Protein AF-0000000084652840 (afdb_homodimer)

Foldseek 3Di:
DPPCDDDDPLLLQLQVQQQDWDFQVSSQVVSCVVVVNPDGDDSVRSVVSVVVCVVVVQKDFDDQDPVPNRGTIIHGDPVVVVNNVVNVVVVVVVVVVCCVVPPVD/DPPCDDDDPLLLQLQVQQQDWAFQVSSQVVSCVVVVNPDGDDSVRSVVSVVVCVVVVQKDFDDQDPVPNRGTIIHGDPVVVVNSVVNVVVVVVVVVVCCVVPPVD

Sequence (210 aa):
MDNNLPLTEAIFYILLAVRKPNHGYGIIQEVSEITGGRVVLGPGTLYGAINSLLSKKWIMLYSEDMASRKKKEYLITKEGIEVFFKEVKRLEELVRNAKLMEGLAMDNNLPLTEAIFYILLAVRKPNHGYGIIQEVSEITGGRVVLGPGTLYGAINSLLSKKWIMLYSEDMASRKKKEYLITKEGIEVFFKEVKRLEELVRNAKLMEGLA

Structure (mmCIF, N/CA/C/O backbone):
data_AF-0000000084652840-model_v1
#
loop_
_entity.id
_entity.type
_entity.pdbx_description
1 polymer 'Transcriptional regulator'
#
loop_
_atom_site.group_P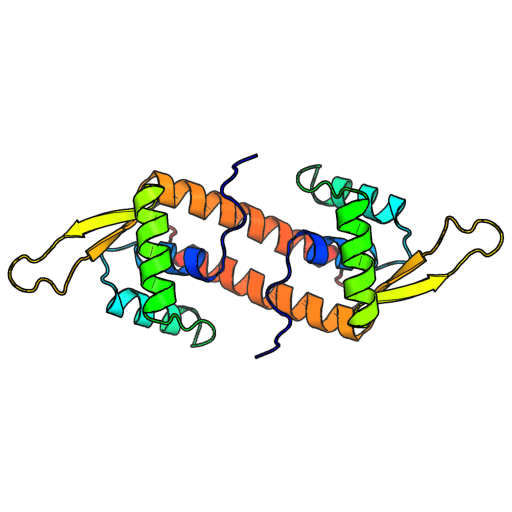DB
_atom_site.id
_atom_site.type_symbol
_atom_site.label_atom_id
_atom_site.label_alt_id
_atom_site.label_comp_id
_atom_site.label_asym_id
_atom_site.label_entity_id
_atom_site.label_seq_id
_atom_site.pdbx_PDB_ins_code
_atom_site.Cartn_x
_atom_site.Cartn_y
_atom_site.Cartn_z
_atom_site.occupancy
_atom_site.B_iso_or_equiv
_atom_site.auth_seq_id
_atom_site.auth_comp_id
_atom_site.auth_asym_id
_atom_site.auth_atom_id
_atom_site.pdbx_PDB_model_num
ATOM 1 N N . MET A 1 1 ? -14.547 2.605 -10.188 1 42 1 MET A N 1
ATOM 2 C CA . MET A 1 1 ? -13.266 2.363 -9.523 1 42 1 MET A CA 1
ATOM 3 C C . MET A 1 1 ? -12.641 3.672 -9.055 1 42 1 MET A C 1
ATOM 5 O O . MET A 1 1 ? -12.562 4.633 -9.82 1 42 1 MET A O 1
ATOM 9 N N . ASP A 1 2 ? -12.742 3.977 -7.77 1 57.12 2 ASP A N 1
ATOM 10 C CA . ASP A 1 2 ? -12.234 5.27 -7.324 1 57.12 2 ASP A CA 1
ATOM 11 C C . ASP A 1 2 ? -10.797 5.488 -7.801 1 57.12 2 ASP A C 1
ATOM 13 O O . ASP A 1 2 ? -9.898 4.719 -7.457 1 57.12 2 ASP A O 1
ATOM 17 N N . ASN A 1 3 ? -10.594 6.246 -8.812 1 73.5 3 ASN A N 1
ATOM 18 C CA . ASN A 1 3 ? -9.375 6.57 -9.547 1 73.5 3 ASN A CA 1
ATOM 19 C C . ASN A 1 3 ? -8.305 7.145 -8.625 1 73.5 3 ASN A C 1
ATOM 21 O O . ASN A 1 3 ? -7.195 7.449 -9.07 1 73.5 3 ASN A O 1
ATOM 25 N N . ASN A 1 4 ? -8.625 7.035 -7.227 1 87.75 4 ASN A N 1
ATOM 26 C CA . ASN A 1 4 ? -7.719 7.734 -6.32 1 87.75 4 ASN A CA 1
ATOM 27 C C . ASN A 1 4 ? -6.887 6.758 -5.492 1 87.75 4 ASN A C 1
ATOM 29 O O . ASN A 1 4 ? -6.086 7.172 -4.652 1 87.75 4 ASN A O 1
ATOM 33 N N . LEU A 1 5 ? -7.121 5.488 -5.75 1 95.19 5 LEU A N 1
ATOM 34 C CA . LEU A 1 5 ? -6.438 4.477 -4.957 1 95.19 5 LEU A CA 1
ATOM 35 C C . LEU A 1 5 ? -5.555 3.602 -5.844 1 95.19 5 LEU A C 1
ATOM 37 O O . LEU A 1 5 ? -5.852 3.4 -7.023 1 95.19 5 LEU A O 1
ATOM 41 N N . PRO A 1 6 ? -4.4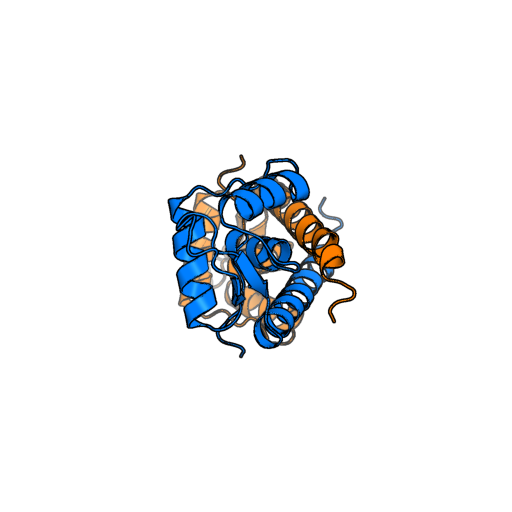8 3.068 -5.297 1 97.19 6 PRO A N 1
ATOM 42 C CA . PRO A 1 6 ? -4.016 3.146 -3.908 1 97.19 6 PRO A CA 1
ATOM 43 C C . PRO A 1 6 ? -3.326 4.473 -3.588 1 97.19 6 PRO A C 1
ATOM 45 O O . PRO A 1 6 ? -2.807 5.133 -4.488 1 97.19 6 PRO A O 1
ATOM 48 N N . LEU A 1 7 ? -3.244 4.844 -2.326 1 98.12 7 LEU A N 1
ATOM 49 C CA . LEU A 1 7 ? -2.422 5.957 -1.86 1 98.12 7 LEU A CA 1
ATOM 50 C C . LEU A 1 7 ? -0.972 5.523 -1.681 1 98.12 7 LEU A C 1
ATOM 52 O O . LEU A 1 7 ? -0.704 4.414 -1.213 1 98.12 7 LEU A O 1
ATOM 56 N N . THR A 1 8 ? -0.062 6.469 -2.016 1 97.38 8 THR A N 1
ATOM 57 C CA . THR A 1 8 ? 1.302 6.223 -1.56 1 97.38 8 THR A CA 1
ATOM 58 C C . THR A 1 8 ? 1.397 6.359 -0.042 1 97.38 8 THR A C 1
ATOM 60 O O . THR A 1 8 ? 0.495 6.906 0.595 1 97.38 8 THR A O 1
ATOM 63 N N . GLU A 1 9 ? 2.5 5.801 0.532 1 97.5 9 GLU A N 1
ATOM 64 C CA . GLU A 1 9 ? 2.689 5.93 1.974 1 97.5 9 GLU A CA 1
ATOM 65 C C . GLU A 1 9 ? 2.793 7.398 2.387 1 97.5 9 GLU A C 1
ATOM 67 O O . GLU A 1 9 ? 2.301 7.785 3.449 1 97.5 9 GLU A O 1
ATOM 72 N N . ALA A 1 10 ? 3.422 8.18 1.569 1 98.06 10 ALA A N 1
ATOM 73 C CA . ALA A 1 10 ? 3.559 9.609 1.857 1 98.06 10 ALA A CA 1
ATOM 74 C C . ALA A 1 10 ? 2.193 10.266 2.014 1 98.06 10 ALA A C 1
ATOM 76 O O . ALA A 1 10 ? 1.924 10.914 3.027 1 98.06 10 ALA A O 1
ATOM 77 N N . ILE A 1 11 ? 1.344 10.078 1.045 1 98.62 11 ILE A N 1
ATOM 78 C CA . ILE A 1 11 ? 0.018 10.688 1.051 1 98.62 11 ILE A CA 1
ATOM 79 C C . ILE A 1 11 ? -0.789 10.156 2.234 1 98.62 11 ILE A C 1
ATOM 81 O O . ILE A 1 11 ? -1.451 10.93 2.936 1 98.62 11 ILE A O 1
ATOM 85 N N . PHE A 1 12 ? -0.701 8.859 2.477 1 98.88 12 PHE A N 1
ATOM 86 C CA . PHE A 1 12 ? -1.405 8.211 3.578 1 98.88 12 PHE A CA 1
ATOM 87 C C . PHE A 1 12 ? -1.066 8.883 4.906 1 98.88 12 PHE A C 1
ATOM 89 O O . PHE A 1 12 ? -1.962 9.297 5.645 1 98.88 12 PHE A O 1
ATOM 96 N N . TYR A 1 13 ? 0.197 9.062 5.156 1 98.88 13 TYR A N 1
ATOM 97 C CA . TYR A 1 13 ? 0.615 9.578 6.457 1 98.88 13 TYR A CA 1
ATOM 98 C C . TYR A 1 13 ? 0.424 11.086 6.535 1 98.88 13 TYR A C 1
ATOM 100 O O . TYR A 1 13 ? 0.18 11.633 7.613 1 98.88 13 TYR A O 1
ATOM 108 N N . ILE A 1 14 ? 0.514 11.781 5.379 1 98.88 14 ILE A N 1
ATOM 109 C CA . ILE A 1 14 ? 0.229 13.211 5.391 1 98.88 14 ILE A CA 1
ATOM 110 C C . ILE A 1 14 ? -1.233 13.445 5.762 1 98.88 14 ILE A C 1
ATOM 112 O O . ILE A 1 14 ? -1.543 14.32 6.57 1 98.88 14 ILE A O 1
ATOM 116 N N . LEU A 1 15 ? -2.125 12.664 5.164 1 98.81 15 LEU A N 1
ATOM 117 C CA . LEU A 1 15 ? -3.535 12.781 5.516 1 98.81 15 LEU A CA 1
ATOM 118 C C . LEU A 1 15 ? -3.744 12.531 7.008 1 98.81 15 LEU A C 1
ATOM 120 O O . LEU A 1 15 ? -4.543 13.211 7.652 1 98.81 15 LEU A O 1
ATOM 124 N N . LEU A 1 16 ? -3.059 11.57 7.527 1 98.69 16 LEU A N 1
ATOM 125 C CA . LEU A 1 16 ? -3.139 11.281 8.953 1 98.69 16 LEU A CA 1
ATOM 126 C C . LEU A 1 16 ? -2.637 12.461 9.781 1 98.69 16 LEU A C 1
ATOM 128 O O . LEU A 1 16 ? -3.225 12.805 10.805 1 98.69 16 LEU A O 1
ATOM 132 N N . ALA A 1 17 ? -1.541 13.078 9.344 1 98.62 17 ALA A N 1
ATOM 133 C CA . ALA A 1 17 ? -0.885 14.148 10.094 1 98.62 17 ALA A CA 1
ATOM 134 C C . ALA A 1 17 ? -1.735 15.414 10.102 1 98.62 17 ALA A C 1
ATOM 136 O O . ALA A 1 17 ? -1.553 16.297 10.953 1 98.62 17 ALA A O 1
ATOM 137 N N . VAL A 1 18 ? -2.662 15.523 9.172 1 98.62 18 VAL A N 1
ATOM 138 C CA . VAL A 1 18 ? -3.479 16.734 9.117 1 98.62 18 VAL A CA 1
ATOM 139 C C . VAL A 1 18 ? -4.887 16.438 9.617 1 98.62 18 VAL A C 1
ATOM 141 O O . VAL A 1 18 ? -5.828 17.188 9.344 1 98.62 18 VAL A O 1
ATOM 144 N N . ARG A 1 19 ? -5.109 15.305 10.352 1 98.56 19 ARG A N 1
ATOM 145 C CA . ARG A 1 19 ? -6.391 15.023 10.992 1 98.56 19 ARG A CA 1
ATOM 146 C C . ARG A 1 19 ? -6.734 16.109 12.008 1 98.56 19 ARG A C 1
ATOM 148 O O . ARG A 1 19 ? -7.883 16.219 12.445 1 98.56 19 ARG A O 1
ATOM 155 N N . LYS A 1 20 ? -5.719 16.891 12.414 1 97.56 20 LYS A N 1
ATOM 156 C CA . LYS A 1 20 ? -5.789 18.156 13.125 1 97.56 20 LYS A CA 1
ATOM 157 C C . LYS A 1 20 ? -4.961 19.234 12.422 1 97.56 20 LYS A C 1
ATOM 159 O O . LYS A 1 20 ? -4.059 18.906 11.648 1 97.56 20 LYS A O 1
ATOM 164 N N . PRO A 1 21 ? -5.297 20.469 12.609 1 97.62 21 PRO A N 1
ATOM 165 C CA . PRO A 1 21 ? -4.504 21.5 11.945 1 97.62 21 PRO A CA 1
ATOM 166 C C . PRO A 1 21 ? -3 21.312 12.148 1 97.62 21 PRO A C 1
ATOM 168 O O . PRO A 1 21 ? -2.547 21.125 13.281 1 97.62 21 PRO A O 1
ATOM 171 N N . ASN A 1 22 ? -2.291 21.328 11.086 1 97.75 22 ASN A N 1
ATOM 172 C CA . ASN A 1 22 ? -0.85 21.109 11.117 1 97.75 22 ASN A CA 1
ATOM 173 C C . ASN A 1 22 ? -0.141 21.891 10.016 1 97.75 22 ASN A C 1
ATOM 175 O O . ASN A 1 22 ? -0.75 22.234 9 1 97.75 22 ASN A O 1
ATOM 179 N N . HIS A 1 23 ? 1.214 22.219 10.172 1 97.5 23 HIS A N 1
ATOM 180 C CA . HIS A 1 23 ? 2.01 22.922 9.172 1 97.5 23 HIS 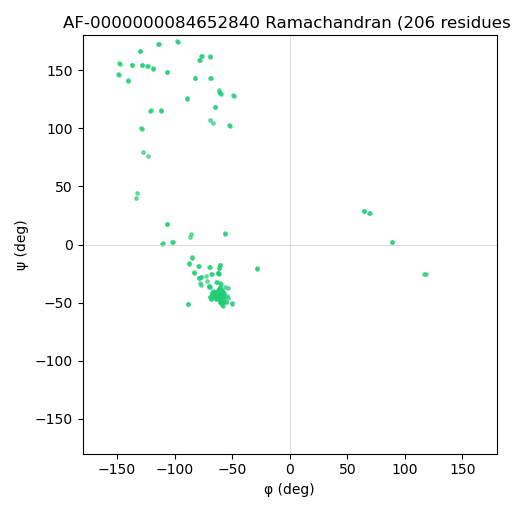A CA 1
ATOM 181 C C . HIS A 1 23 ? 3.117 22.031 8.625 1 97.5 23 HIS A C 1
ATOM 183 O O . HIS A 1 23 ? 3.299 20.906 9.086 1 97.5 23 HIS A O 1
ATOM 189 N N . GLY A 1 24 ? 3.771 22.531 7.625 1 96.62 24 GLY A N 1
ATOM 190 C CA . GLY A 1 24 ? 4.723 21.703 6.902 1 96.62 24 GLY A CA 1
ATOM 191 C C . GLY A 1 24 ? 5.699 20.984 7.816 1 96.62 24 GLY A C 1
ATOM 192 O O . GLY A 1 24 ? 5.824 19.766 7.762 1 96.62 24 GLY A O 1
ATOM 193 N N . TYR A 1 25 ? 6.289 21.703 8.648 1 96.56 25 TYR A N 1
ATOM 194 C CA . TYR A 1 25 ? 7.277 21.125 9.555 1 96.56 25 TYR A CA 1
ATOM 195 C C . TYR A 1 25 ? 6.621 20.172 10.539 1 96.56 25 TYR A C 1
ATOM 197 O O . TYR A 1 25 ? 7.18 19.109 10.844 1 96.56 25 TYR A O 1
ATOM 205 N N . GLY A 1 26 ? 5.52 20.453 11.031 1 97.75 26 GLY A N 1
ATOM 206 C CA . GLY A 1 26 ? 4.762 19.594 11.922 1 97.75 26 GLY A CA 1
ATOM 207 C C . GLY A 1 26 ? 4.371 18.266 11.289 1 97.75 26 GLY A C 1
ATOM 208 O O . GLY A 1 26 ? 4.422 17.219 11.945 1 97.75 26 GLY A O 1
ATOM 209 N N . ILE A 1 27 ? 4.023 18.328 10.047 1 98.56 27 ILE A N 1
ATOM 210 C CA . ILE A 1 27 ? 3.654 17.125 9.312 1 98.56 27 ILE A CA 1
ATOM 211 C C . ILE A 1 27 ? 4.863 16.203 9.195 1 98.56 27 ILE A C 1
ATOM 213 O O . ILE A 1 27 ? 4.766 15 9.477 1 98.56 27 ILE A O 1
ATOM 217 N N . ILE A 1 28 ? 6.02 16.812 8.828 1 98.44 28 ILE A N 1
ATOM 218 C CA . ILE A 1 28 ? 7.242 16.031 8.688 1 98.44 28 ILE A CA 1
ATOM 219 C C . ILE A 1 28 ? 7.578 15.359 10.008 1 98.44 28 ILE A C 1
ATOM 221 O O . ILE A 1 28 ? 7.844 14.156 10.047 1 98.44 28 ILE A O 1
ATOM 225 N N . GLN A 1 29 ? 7.426 16.062 11.133 1 98.44 29 GLN A N 1
ATOM 226 C CA . GLN A 1 29 ? 7.758 15.531 12.453 1 98.44 29 GLN A CA 1
ATOM 227 C C . GLN A 1 29 ? 6.785 14.438 12.875 1 98.44 29 GLN A C 1
ATOM 229 O O . GLN A 1 29 ? 7.199 13.391 13.375 1 98.44 29 GLN A O 1
ATOM 234 N N . GLU A 1 30 ? 5.551 14.648 12.695 1 98.44 30 GLU A N 1
ATOM 235 C CA . GLU A 1 30 ? 4.539 13.695 13.141 1 98.44 30 GLU A CA 1
ATOM 236 C C . GLU A 1 30 ? 4.621 12.391 12.344 1 98.44 30 GLU A C 1
ATOM 238 O O . GLU A 1 30 ? 4.473 11.305 12.906 1 98.44 30 GLU A O 1
ATOM 243 N N . VAL A 1 31 ? 4.816 12.477 11.039 1 98.69 31 VAL A N 1
ATOM 244 C CA . VAL A 1 31 ? 4.961 11.289 10.211 1 98.69 31 VAL A CA 1
ATOM 245 C C . VAL A 1 31 ? 6.145 10.461 10.695 1 98.69 31 VAL A C 1
ATOM 247 O O . VAL A 1 31 ? 6.035 9.242 10.852 1 98.69 31 VAL A O 1
ATOM 250 N N . SER A 1 32 ? 7.285 11.156 10.945 1 98.56 32 SER A N 1
ATOM 251 C CA . SER A 1 32 ? 8.461 10.461 11.469 1 98.56 32 SER A CA 1
ATOM 252 C C . SER A 1 32 ? 8.156 9.797 12.812 1 98.56 32 SER A C 1
ATOM 254 O O . SER A 1 32 ? 8.547 8.648 13.039 1 98.56 32 SER A O 1
ATOM 256 N N . GLU A 1 33 ? 7.398 10.461 13.68 1 98.56 33 GLU A N 1
ATOM 257 C CA . GLU A 1 33 ? 7.066 9.961 15.008 1 98.56 33 GLU A CA 1
ATOM 258 C C . GLU A 1 33 ? 6.133 8.75 14.922 1 98.56 33 GLU A C 1
ATOM 260 O O . GLU A 1 33 ? 6.391 7.719 15.539 1 98.56 33 GLU A O 1
ATOM 265 N N . ILE A 1 34 ? 5.047 8.828 14.078 1 98.19 34 ILE A N 1
ATOM 266 C CA . ILE A 1 34 ? 4.039 7.785 13.961 1 98.19 34 ILE A CA 1
ATOM 267 C C . ILE A 1 34 ? 4.676 6.512 13.414 1 98.19 34 ILE A C 1
ATOM 269 O O . ILE A 1 34 ? 4.305 5.406 13.812 1 98.19 34 ILE A O 1
ATOM 273 N N . THR A 1 35 ? 5.715 6.645 12.547 1 98.25 35 THR A N 1
ATOM 274 C CA . THR A 1 35 ? 6.273 5.492 11.844 1 98.25 35 THR A CA 1
ATOM 275 C C . THR A 1 35 ? 7.578 5.043 12.5 1 98.25 35 THR A C 1
ATOM 277 O O . THR A 1 35 ? 8.266 4.164 11.977 1 98.25 35 THR A O 1
ATOM 280 N N . GLY A 1 36 ? 7.961 5.734 13.617 1 97.5 36 GLY A N 1
ATOM 281 C CA . GLY A 1 36 ? 9.211 5.41 14.281 1 97.5 36 GLY A CA 1
ATOM 282 C C . GLY A 1 36 ? 10.43 5.688 13.43 1 97.5 36 GLY A C 1
ATOM 283 O O . GLY A 1 36 ? 11.406 4.934 13.461 1 97.5 36 GLY A O 1
ATOM 284 N N . GLY A 1 37 ? 10.297 6.668 12.539 1 97.75 37 GLY A N 1
ATOM 285 C CA . GLY A 1 37 ? 11.406 7.086 11.695 1 97.75 37 GLY A CA 1
ATOM 286 C C . GLY A 1 37 ? 11.5 6.309 10.398 1 97.75 37 GLY A C 1
ATOM 287 O O . GLY A 1 37 ? 12.414 6.527 9.602 1 97.75 37 GLY A O 1
ATOM 288 N N . ARG A 1 38 ? 10.586 5.367 10.094 1 96.5 38 ARG A N 1
ATOM 289 C CA . ARG A 1 38 ? 10.617 4.555 8.875 1 96.5 38 ARG A CA 1
ATOM 290 C C . ARG A 1 38 ? 10.305 5.402 7.648 1 96.5 38 ARG A C 1
ATOM 292 O O . ARG A 1 38 ? 10.883 5.195 6.582 1 96.5 38 ARG A O 1
ATOM 299 N N . VAL A 1 39 ? 9.375 6.355 7.852 1 97.75 39 VAL A N 1
ATOM 300 C CA . VAL A 1 39 ? 9.008 7.277 6.785 1 97.75 39 VAL A CA 1
ATOM 301 C C . VAL A 1 39 ? 9.484 8.688 7.129 1 97.75 39 VAL A C 1
ATOM 303 O O . VAL A 1 39 ? 9.047 9.273 8.117 1 97.75 39 VAL A O 1
ATOM 306 N N . VAL A 1 40 ? 10.383 9.195 6.348 1 97.56 40 VAL A N 1
ATOM 307 C CA . VAL A 1 40 ? 10.891 10.555 6.512 1 97.56 40 VAL A CA 1
ATOM 308 C C . VAL A 1 40 ? 10.633 11.359 5.238 1 97.56 40 VAL A C 1
ATOM 310 O O . VAL A 1 40 ? 11.164 11.039 4.172 1 97.56 40 VAL A O 1
ATOM 313 N N . LEU A 1 41 ? 9.836 12.328 5.336 1 98.06 41 LEU A N 1
ATOM 314 C CA . LEU A 1 41 ? 9.484 13.164 4.191 1 98.06 41 LEU A CA 1
ATOM 315 C C . LEU A 1 41 ? 10.461 14.328 4.047 1 98.06 41 LEU A C 1
ATOM 317 O O . LEU A 1 41 ? 10.695 15.07 5.004 1 98.06 41 LEU A O 1
ATOM 321 N N . GLY A 1 42 ? 11.023 14.477 2.938 1 97.25 42 GLY A N 1
ATOM 322 C CA . GLY A 1 42 ? 11.719 15.719 2.646 1 97.25 42 GLY A CA 1
ATOM 323 C C . GLY A 1 42 ? 10.789 16.859 2.299 1 97.25 42 GLY A C 1
ATOM 324 O O . GLY A 1 42 ? 9.625 16.641 1.953 1 97.25 42 GLY A O 1
ATOM 325 N N . PRO A 1 43 ? 11.344 18.109 2.391 1 96.31 43 PRO A N 1
ATOM 326 C CA . PRO A 1 43 ? 10.508 19.266 2.064 1 96.31 43 PRO A CA 1
ATOM 327 C C . PRO A 1 43 ? 9.938 19.203 0.649 1 96.31 43 PRO A C 1
ATOM 329 O O . PRO A 1 43 ? 8.766 19.531 0.438 1 96.31 43 PRO A O 1
ATOM 332 N N . GLY A 1 44 ? 10.727 18.844 -0.239 1 96.75 44 GLY A N 1
ATOM 333 C CA . GLY A 1 44 ? 10.258 18.734 -1.611 1 96.75 44 GLY A CA 1
ATOM 334 C C . GLY A 1 44 ? 9.094 17.781 -1.771 1 96.75 44 GLY A C 1
ATOM 335 O O . GLY A 1 44 ? 8.094 18.109 -2.414 1 96.75 44 GLY A O 1
ATOM 336 N N . THR A 1 45 ? 9.164 16.531 -1.234 1 97.12 45 THR A N 1
ATOM 337 C CA . THR A 1 45 ? 8.102 15.539 -1.28 1 97.12 45 THR A CA 1
ATOM 338 C C . THR A 1 45 ? 6.848 16.047 -0.58 1 97.12 45 THR A C 1
ATOM 340 O O . THR A 1 45 ? 5.738 15.898 -1.096 1 97.12 45 THR A O 1
ATOM 343 N N . LEU A 1 46 ? 7.062 16.641 0.58 1 98.19 46 LEU A N 1
ATOM 344 C CA . LEU A 1 46 ? 5.945 17.125 1.377 1 98.19 46 LEU A CA 1
ATOM 345 C C . LEU A 1 46 ? 5.148 18.172 0.607 1 98.19 46 LEU A C 1
ATOM 347 O O . LEU A 1 46 ? 3.926 18.062 0.472 1 98.19 46 LEU A O 1
ATOM 351 N N . TYR A 1 47 ? 5.832 19.094 0.094 1 97.25 47 TYR A N 1
ATOM 352 C CA . TYR A 1 47 ? 5.098 20.203 -0.488 1 97.25 47 TYR A CA 1
ATOM 353 C C . TYR A 1 47 ? 4.535 19.844 -1.855 1 97.25 47 TYR A C 1
ATOM 355 O O . TYR A 1 47 ? 3.486 20.344 -2.262 1 97.25 47 TYR A O 1
ATOM 363 N N . GLY A 1 48 ? 5.227 19.047 -2.557 1 97.94 48 GLY A N 1
ATOM 364 C CA . GLY A 1 48 ? 4.613 18.453 -3.738 1 97.94 48 GLY A CA 1
ATOM 365 C C . GLY A 1 48 ? 3.309 17.75 -3.443 1 97.94 48 GLY A C 1
ATOM 366 O O . GLY A 1 48 ? 2.322 17.922 -4.164 1 97.94 48 GLY A O 1
ATOM 367 N N . ALA A 1 49 ? 3.312 16.969 -2.391 1 98.5 49 ALA A N 1
ATOM 368 C CA . ALA A 1 49 ? 2.121 16.234 -1.985 1 98.5 49 ALA A CA 1
ATOM 369 C C . ALA A 1 49 ? 1.023 17.188 -1.507 1 98.5 49 ALA A C 1
ATOM 371 O O . ALA A 1 49 ? -0.149 17 -1.849 1 98.5 49 ALA A O 1
ATOM 372 N N . ILE A 1 50 ? 1.446 18.172 -0.708 1 98.38 50 ILE A N 1
ATOM 373 C CA . ILE A 1 50 ? 0.482 19.141 -0.195 1 98.38 50 ILE A CA 1
ATOM 374 C C . ILE A 1 50 ? -0.244 19.812 -1.359 1 98.38 50 ILE A C 1
ATOM 376 O O . ILE A 1 50 ? -1.475 19.906 -1.361 1 98.38 50 ILE A O 1
ATOM 380 N N . ASN A 1 51 ? 0.488 20.219 -2.338 1 98.12 51 ASN A N 1
ATOM 381 C CA . ASN A 1 51 ? -0.116 20.875 -3.494 1 98.12 51 ASN A CA 1
ATOM 382 C C . ASN A 1 51 ? -1.097 19.953 -4.211 1 98.12 51 ASN A C 1
ATOM 384 O O . ASN A 1 51 ? -2.189 20.375 -4.594 1 98.12 51 ASN A O 1
ATOM 388 N N . SER A 1 52 ? -0.708 18.719 -4.371 1 98.06 52 SER A N 1
ATOM 389 C CA . SER A 1 52 ? -1.574 17.734 -5.008 1 98.06 52 SER A CA 1
ATOM 390 C C . SER A 1 52 ? -2.844 17.5 -4.195 1 98.06 52 SER A C 1
ATOM 392 O O . SER A 1 52 ? -3.941 17.422 -4.754 1 98.06 52 SER A O 1
ATOM 394 N N . LEU A 1 53 ? -2.73 17.422 -2.896 1 98.69 53 LEU A N 1
ATOM 395 C CA . LEU A 1 53 ? -3.85 17.141 -2.004 1 98.69 53 LEU A CA 1
ATOM 396 C C . LEU A 1 53 ? -4.805 18.312 -1.942 1 98.69 53 LEU A C 1
ATOM 398 O O . LEU A 1 53 ? -6.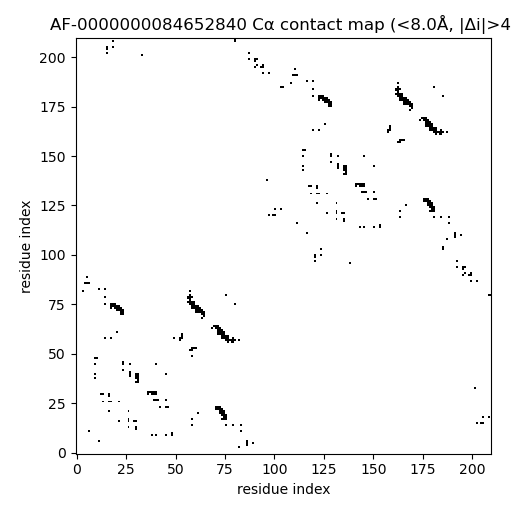02 18.141 -1.832 1 98.69 53 LEU A O 1
ATOM 402 N N . LEU A 1 54 ? -4.242 19.531 -1.998 1 98.69 54 LEU A N 1
ATOM 403 C CA . LEU A 1 54 ? -5.07 20.734 -2.09 1 98.69 54 LEU A CA 1
ATOM 404 C C . LEU A 1 54 ? -5.871 20.75 -3.387 1 98.69 54 LEU A C 1
ATOM 406 O O . LEU A 1 54 ? -7.074 21.016 -3.379 1 98.69 54 LEU A O 1
ATOM 410 N N . SER A 1 55 ? -5.195 20.453 -4.484 1 98.38 55 SER A N 1
ATOM 411 C CA . SER A 1 55 ? -5.832 20.438 -5.797 1 98.38 55 SER A CA 1
ATOM 412 C C . SER A 1 55 ? -6.965 19.406 -5.844 1 98.38 55 SER A C 1
ATOM 414 O O . SER A 1 55 ? -8 19.656 -6.473 1 98.38 55 SER A O 1
ATOM 416 N N . LYS A 1 56 ? -6.812 18.281 -5.098 1 98.06 56 LYS A N 1
ATOM 417 C CA . LYS A 1 56 ? -7.809 17.219 -5.062 1 98.06 56 LYS A CA 1
ATOM 418 C C . LYS A 1 56 ? -8.898 17.516 -4.031 1 98.06 56 LYS A C 1
ATOM 420 O O . LYS A 1 56 ? -9.883 16.781 -3.938 1 98.06 56 LYS A O 1
ATOM 425 N N . LYS A 1 57 ? -8.617 18.516 -3.232 1 98.56 57 LYS A N 1
ATOM 426 C CA . LYS A 1 57 ? -9.539 18.953 -2.184 1 98.56 57 LYS A CA 1
ATOM 427 C C . LYS A 1 57 ? -9.625 17.906 -1.069 1 98.56 57 LYS A C 1
ATOM 429 O O . LYS A 1 57 ? -10.672 17.766 -0.438 1 98.56 57 LYS A O 1
ATOM 434 N N . TRP A 1 58 ? -8.57 17.141 -0.898 1 98.75 58 TRP A N 1
ATOM 435 C CA . TRP A 1 58 ? -8.516 16.172 0.187 1 98.75 58 TRP A CA 1
ATOM 436 C C . TRP A 1 58 ? -8.086 16.828 1.491 1 98.75 58 TRP A C 1
ATOM 438 O O . TRP A 1 58 ? -8.297 16.281 2.574 1 98.75 58 TRP A O 1
ATOM 448 N N . ILE A 1 59 ? -7.371 17.953 1.359 1 98.81 59 ILE A N 1
ATOM 449 C CA . ILE A 1 59 ? -7.047 18.828 2.482 1 98.81 59 ILE A CA 1
ATOM 450 C C . ILE A 1 59 ? -7.395 20.266 2.131 1 98.81 59 ILE A C 1
ATOM 452 O O . ILE A 1 59 ? -7.688 20.578 0.973 1 98.81 59 ILE A O 1
ATOM 456 N N . MET A 1 60 ? -7.418 21.125 3.092 1 98.62 60 MET A N 1
ATOM 457 C CA . MET A 1 60 ? -7.672 22.547 2.896 1 98.62 60 MET A CA 1
ATOM 458 C C . MET A 1 60 ? -6.715 23.391 3.736 1 98.62 60 MET A C 1
ATOM 460 O O . MET A 1 60 ? -6.156 22.906 4.723 1 98.62 60 MET A O 1
ATOM 464 N N . LEU A 1 61 ? -6.484 24.625 3.252 1 97.31 61 LEU A N 1
ATOM 465 C CA . LEU A 1 61 ? -5.801 25.578 4.109 1 97.31 61 LEU A CA 1
ATOM 466 C C . LEU A 1 61 ? -6.645 25.922 5.336 1 97.31 61 LEU A C 1
ATOM 468 O O . LEU A 1 61 ? -7.816 26.281 5.207 1 97.31 61 LEU A O 1
ATOM 472 N N . TYR A 1 62 ? -6.195 25.656 6.48 1 96.25 62 TYR A N 1
ATOM 473 C CA . TYR A 1 62 ? -6.91 25.906 7.727 1 96.25 62 TYR A CA 1
ATOM 474 C C . TYR A 1 62 ? -6.633 27.312 8.242 1 96.25 62 TYR A C 1
ATOM 476 O O . TYR A 1 62 ? -7.555 28.016 8.641 1 96.25 62 TYR A O 1
ATOM 484 N N . SER A 1 63 ? -5.371 27.688 8.336 1 91.75 63 SER A N 1
ATOM 485 C CA . SER A 1 63 ? -4.996 29.031 8.773 1 91.75 63 SER A CA 1
ATOM 486 C C . SER A 1 63 ? -3.693 29.469 8.117 1 91.75 63 SER A C 1
ATOM 488 O O . SER A 1 63 ? -2.918 28.656 7.633 1 91.75 63 SER A O 1
ATOM 490 N N . GLU A 1 64 ? -3.713 30.734 7.91 1 84.31 64 GLU A N 1
ATOM 491 C CA . GLU A 1 64 ? -2.492 31.344 7.398 1 84.31 64 GLU A CA 1
ATOM 492 C C . GLU A 1 64 ? -2.088 32.562 8.234 1 84.31 64 GLU A C 1
ATOM 494 O O . GLU A 1 64 ? -2.906 33.438 8.492 1 84.31 64 GLU A O 1
ATOM 499 N N . ASP A 1 65 ? -1.174 32.344 9.062 1 71.19 65 ASP A N 1
ATOM 500 C CA . ASP A 1 65 ? -0.73 33.562 9.773 1 71.19 65 ASP A CA 1
ATOM 501 C C . ASP A 1 65 ? -0.001 34.5 8.836 1 71.19 65 ASP A C 1
ATOM 503 O O . ASP A 1 65 ? 1.02 34.156 8.242 1 71.19 65 ASP A O 1
ATOM 507 N N . MET A 1 66 ? -0.667 35.562 8.5 1 60.94 66 MET A N 1
ATOM 508 C CA . MET A 1 66 ? -0.156 36.594 7.605 1 60.94 66 MET A CA 1
ATOM 509 C C . MET A 1 66 ? 1.174 37.156 8.109 1 60.94 66 MET A C 1
ATOM 511 O O . MET A 1 66 ? 1.961 37.688 7.332 1 60.94 66 MET A O 1
ATOM 515 N N . ALA A 1 67 ? 1.339 37.281 9.273 1 60.97 67 ALA A N 1
ATOM 516 C CA . ALA A 1 67 ? 2.555 37.906 9.781 1 60.97 67 ALA A CA 1
ATOM 517 C C . ALA A 1 67 ? 3.76 36.969 9.617 1 60.97 67 ALA A C 1
ATOM 519 O O . ALA A 1 67 ? 4.898 37.438 9.539 1 60.97 67 ALA A O 1
ATOM 520 N N . SER A 1 68 ? 3.553 35.719 9.609 1 57.88 68 SER A N 1
ATOM 521 C CA . SER A 1 68 ? 4.645 34.781 9.406 1 57.88 68 SER A CA 1
ATOM 522 C C . SER A 1 68 ? 4.324 33.812 8.289 1 57.88 68 SER A C 1
ATOM 524 O O . SER A 1 68 ? 3.4 33 8.406 1 57.88 68 SER A O 1
ATOM 526 N N . ARG A 1 69 ? 4.555 34.469 7.047 1 54.22 69 ARG A N 1
ATOM 527 C CA . ARG A 1 69 ? 4.289 33.688 5.824 1 54.22 69 ARG A CA 1
ATOM 528 C C . ARG A 1 69 ? 4.492 32.219 6.047 1 54.22 69 ARG A C 1
ATOM 530 O O . ARG A 1 69 ? 4.164 31.391 5.18 1 54.22 69 ARG A O 1
ATOM 537 N N . LYS A 1 70 ? 5.23 31.875 7.043 1 57.69 70 LYS A N 1
ATOM 538 C CA . LYS A 1 70 ? 5.863 30.578 7.207 1 57.69 70 LYS A CA 1
ATOM 539 C C . LYS A 1 70 ? 4.914 29.578 7.867 1 57.69 70 LYS A C 1
ATOM 541 O O . LYS A 1 70 ? 5.246 28.406 8.023 1 57.69 70 LYS A O 1
ATOM 546 N N . LYS A 1 71 ? 3.609 29.984 8.008 1 76.62 71 LYS A N 1
ATOM 547 C CA . LYS A 1 71 ? 3.008 29.062 8.969 1 76.62 71 LYS A CA 1
ATOM 548 C C . LYS A 1 71 ? 1.65 28.562 8.477 1 76.62 71 LYS A C 1
ATOM 550 O O . LYS A 1 71 ? 0.669 28.594 9.227 1 76.62 71 LYS A O 1
ATOM 555 N N . LYS A 1 72 ? 1.567 28.281 7.168 1 93.19 72 LYS A N 1
ATOM 556 C CA . LYS A 1 72 ? 0.301 27.719 6.703 1 93.19 72 LYS A CA 1
ATOM 557 C C . LYS A 1 72 ? -0.003 26.391 7.395 1 93.19 72 LYS A C 1
ATOM 559 O O . LYS A 1 72 ? 0.875 25.547 7.52 1 93.19 72 LYS A O 1
ATOM 564 N N . GLU A 1 73 ? -1.247 26.359 7.898 1 97.31 73 GLU A N 1
ATOM 565 C CA . GLU A 1 73 ? -1.731 25.094 8.445 1 97.31 73 GLU A CA 1
ATOM 566 C C . GLU A 1 73 ? -2.762 24.453 7.52 1 97.31 73 GLU A C 1
ATOM 568 O O . GLU A 1 73 ? -3.547 25.141 6.879 1 97.31 73 GLU A O 1
ATOM 573 N N . TYR A 1 74 ? -2.77 23.141 7.531 1 98.5 74 TYR A N 1
ATOM 574 C CA . TYR A 1 74 ? -3.674 22.375 6.695 1 98.5 74 TYR A CA 1
ATOM 575 C C . TYR A 1 74 ? -4.531 21.438 7.539 1 98.5 74 TYR A C 1
ATOM 577 O O . TYR A 1 74 ? -4.137 21.047 8.641 1 98.5 74 TYR A O 1
ATOM 585 N N . LEU A 1 75 ? -5.652 21.141 7.004 1 98.69 75 LEU A N 1
ATOM 586 C CA . LEU A 1 75 ? -6.613 20.266 7.668 1 98.69 75 LEU A CA 1
ATOM 587 C C . LEU A 1 75 ? -7.285 19.328 6.668 1 98.69 75 LEU A C 1
ATOM 589 O O . LEU A 1 75 ? -7.656 19.75 5.57 1 98.69 75 LEU A O 1
ATOM 593 N N . ILE A 1 76 ? -7.504 18.109 7.047 1 98.69 76 ILE A N 1
ATOM 594 C CA . ILE A 1 76 ? -8.164 17.141 6.188 1 98.69 76 ILE A CA 1
ATOM 595 C C . ILE A 1 76 ? -9.633 17.516 6.008 1 98.69 76 ILE A C 1
ATOM 597 O O . ILE A 1 76 ? -10.258 18.047 6.93 1 98.69 76 ILE A O 1
ATOM 601 N N . THR A 1 77 ? -10.141 17.281 4.812 1 98.62 77 THR A N 1
ATOM 602 C CA . THR A 1 77 ? -11.539 17.547 4.512 1 98.62 77 THR A CA 1
ATOM 603 C C . THR A 1 77 ? -12.375 16.281 4.637 1 98.62 77 THR A C 1
ATOM 605 O O . THR A 1 77 ? -11.844 15.195 4.863 1 98.62 77 THR A O 1
ATOM 608 N N . LYS A 1 78 ? -13.727 16.406 4.492 1 97.88 78 LYS A N 1
ATOM 609 C CA . LYS A 1 78 ? -14.609 15.258 4.461 1 97.88 78 LYS A CA 1
ATOM 610 C C . LYS A 1 78 ? -14.25 14.312 3.316 1 97.88 78 LYS A C 1
ATOM 612 O O . LYS A 1 78 ? -14.25 13.094 3.486 1 97.88 78 LYS A O 1
ATOM 617 N N . GLU A 1 79 ? -13.906 14.906 2.176 1 97.75 79 GLU A N 1
ATOM 618 C CA . GLU A 1 79 ? -13.508 14.102 1.021 1 97.75 79 GLU A CA 1
ATOM 619 C C . GLU A 1 79 ? -12.211 13.352 1.296 1 97.75 79 GLU A C 1
ATOM 621 O O . GLU A 1 79 ? -12.078 12.18 0.938 1 97.75 79 GLU A O 1
ATOM 626 N N . GLY A 1 80 ? -11.266 14.031 1.942 1 98.38 80 GLY A N 1
ATOM 627 C CA . GLY A 1 80 ? -10.016 13.398 2.326 1 98.38 80 GLY A CA 1
ATOM 628 C C . GLY A 1 80 ? -10.211 12.227 3.279 1 98.38 80 GLY A C 1
ATOM 629 O O . GLY A 1 80 ? -9.547 11.195 3.146 1 98.38 80 GLY A O 1
ATOM 630 N N . ILE A 1 81 ? -11.133 12.398 4.172 1 98.38 81 ILE A N 1
ATOM 631 C CA . ILE A 1 81 ? -11.438 11.352 5.141 1 98.38 81 ILE A CA 1
ATOM 632 C C . ILE A 1 81 ? -12.031 10.141 4.422 1 98.38 81 ILE A C 1
ATOM 634 O O . ILE A 1 81 ? -11.656 9 4.699 1 98.38 81 ILE A O 1
ATOM 638 N N . GLU A 1 82 ? -12.93 10.383 3.523 1 97.31 82 GLU A N 1
ATOM 639 C CA . GLU A 1 82 ? -13.562 9.305 2.771 1 97.31 82 GLU A CA 1
ATOM 640 C C . GLU A 1 82 ? -12.531 8.5 1.982 1 97.31 82 GLU A C 1
ATOM 642 O O . GLU A 1 82 ? -12.539 7.266 2.012 1 97.31 82 GLU A O 1
ATOM 647 N N . VAL A 1 83 ? -11.641 9.227 1.315 1 97.94 83 VAL A N 1
ATOM 648 C CA . VAL A 1 83 ? -10.609 8.562 0.523 1 97.94 83 VAL A CA 1
ATOM 649 C C . VAL A 1 83 ? -9.68 7.777 1.443 1 97.94 83 VAL A C 1
ATOM 651 O O . VAL A 1 83 ? -9.266 6.66 1.115 1 97.94 83 VAL A O 1
ATOM 654 N N . PHE A 1 84 ? -9.367 8.375 2.541 1 98.5 84 PHE A N 1
ATOM 655 C CA . PHE A 1 84 ? -8.492 7.73 3.51 1 98.5 84 PHE A CA 1
ATOM 656 C C . PHE A 1 84 ? -9.07 6.398 3.959 1 98.5 84 PHE A C 1
ATOM 658 O O . PHE A 1 84 ? -8.375 5.383 3.971 1 98.5 84 PHE A O 1
ATOM 665 N N . PHE A 1 85 ? -10.336 6.355 4.281 1 98.06 85 PHE A N 1
ATOM 666 C CA . PHE A 1 85 ? -10.922 5.133 4.82 1 98.06 85 PHE A CA 1
ATOM 667 C C . PHE A 1 85 ? -11.164 4.113 3.711 1 98.06 85 PHE A C 1
ATOM 669 O O . PHE A 1 85 ? -11.133 2.906 3.955 1 98.06 85 PHE A O 1
ATOM 676 N N . LYS A 1 86 ? -11.383 4.559 2.484 1 97.81 86 LYS A N 1
ATOM 677 C CA . LYS A 1 86 ? -11.383 3.615 1.367 1 97.81 86 LYS A CA 1
ATOM 678 C C . LYS A 1 86 ? -10.039 2.914 1.237 1 97.81 86 LYS A C 1
ATOM 680 O O . LYS A 1 86 ? -9.977 1.708 0.99 1 97.81 86 LYS A O 1
ATOM 685 N N . GLU A 1 87 ? -8.93 3.723 1.405 1 98.38 87 GLU A N 1
ATOM 686 C CA . GLU A 1 87 ? -7.594 3.135 1.391 1 98.38 87 GLU A CA 1
ATOM 687 C C . GLU A 1 87 ? -7.414 2.148 2.541 1 98.38 87 GLU A C 1
ATOM 689 O O . GLU A 1 87 ? -6.844 1.07 2.355 1 98.38 87 GLU A O 1
ATOM 694 N N . VAL A 1 88 ? -7.914 2.508 3.715 1 98.44 88 VAL A N 1
ATOM 695 C CA . VAL A 1 88 ? -7.789 1.628 4.871 1 98.44 88 VAL A CA 1
ATOM 696 C C . VAL A 1 88 ? -8.492 0.301 4.594 1 98.44 88 VAL A C 1
ATOM 698 O O . VAL A 1 88 ? -7.953 -0.768 4.895 1 98.44 88 VAL A O 1
ATOM 701 N N . LYS A 1 89 ? -9.664 0.305 4.008 1 98.12 89 LYS A N 1
ATOM 702 C CA . LYS A 1 89 ? -10.391 -0.912 3.654 1 98.12 89 LYS A CA 1
ATOM 703 C C . LYS A 1 89 ? -9.594 -1.76 2.666 1 98.12 89 LYS A C 1
ATOM 705 O O . LYS A 1 89 ? -9.539 -2.984 2.795 1 98.12 89 LYS A O 1
ATOM 710 N N . ARG A 1 90 ? -9.055 -1.086 1.721 1 97.94 90 ARG A N 1
ATOM 711 C CA . ARG A 1 90 ? -8.211 -1.776 0.75 1 97.94 90 ARG A CA 1
ATOM 712 C C . ARG A 1 90 ? -7.031 -2.455 1.437 1 97.94 90 ARG A C 1
ATOM 714 O O . ARG A 1 90 ? -6.734 -3.619 1.165 1 97.94 90 ARG A O 1
ATOM 721 N N . LEU A 1 91 ? -6.281 -1.73 2.303 1 98.69 91 LEU A N 1
ATOM 722 C CA . LEU A 1 91 ? -5.133 -2.262 3.023 1 98.69 91 LEU A CA 1
ATOM 723 C C . LEU A 1 91 ? -5.535 -3.449 3.891 1 98.69 91 LEU A C 1
ATOM 725 O O . LEU A 1 91 ? -4.805 -4.441 3.971 1 98.69 91 LEU A O 1
ATOM 729 N N . GLU A 1 92 ? -6.668 -3.338 4.527 1 98.81 92 GLU A N 1
ATOM 730 C CA . GLU A 1 92 ? -7.176 -4.438 5.344 1 98.81 92 GLU A CA 1
ATOM 731 C C . GLU A 1 92 ? -7.441 -5.68 4.5 1 98.81 92 GLU A C 1
ATOM 733 O O . GLU A 1 92 ? -7.23 -6.805 4.957 1 98.81 92 GLU A O 1
ATOM 738 N N . GLU A 1 93 ? -7.965 -5.488 3.318 1 98.62 93 GLU A N 1
ATOM 739 C CA . GLU A 1 93 ? -8.172 -6.598 2.396 1 98.62 93 GLU A CA 1
ATOM 740 C C . GLU A 1 93 ? -6.859 -7.305 2.074 1 98.62 93 GLU A C 1
ATOM 742 O O . GLU A 1 93 ? -6.797 -8.539 2.068 1 98.62 93 GLU A O 1
ATOM 747 N N . LEU A 1 94 ? -5.801 -6.523 1.798 1 98.75 94 LEU A N 1
ATOM 748 C CA . LEU A 1 94 ? -4.496 -7.109 1.515 1 98.75 94 LEU A CA 1
ATOM 749 C C . LEU A 1 94 ? -4 -7.926 2.705 1 98.75 94 LEU A C 1
ATOM 751 O O . LEU A 1 94 ? -3.539 -9.055 2.539 1 98.75 94 LEU A O 1
ATOM 755 N N . VAL A 1 95 ? -4.055 -7.355 3.857 1 98.81 95 VAL A N 1
ATOM 756 C CA . VAL A 1 95 ? -3.582 -8.023 5.066 1 98.81 95 VAL A CA 1
ATOM 757 C C . VAL A 1 95 ? -4.371 -9.312 5.281 1 98.81 95 VAL A C 1
ATOM 759 O O . VAL A 1 95 ? -3.799 -10.352 5.625 1 98.81 95 VAL A O 1
ATOM 762 N N . ARG A 1 96 ? -5.703 -9.266 5.102 1 98.56 96 ARG A N 1
ATOM 763 C CA . ARG A 1 96 ? -6.539 -10.453 5.242 1 98.56 96 ARG A CA 1
ATOM 764 C C . ARG A 1 96 ? -6.137 -11.531 4.238 1 98.56 96 ARG A C 1
ATOM 766 O O . ARG A 1 96 ? -6.004 -12.703 4.594 1 98.56 96 ARG A O 1
ATOM 773 N N . ASN A 1 97 ? -5.953 -11.148 2.988 1 98.62 97 ASN A N 1
ATOM 774 C CA . ASN A 1 97 ? -5.617 -12.102 1.935 1 98.62 97 ASN A CA 1
ATOM 775 C C . ASN A 1 97 ? -4.227 -12.695 2.137 1 98.62 97 ASN A C 1
ATOM 777 O O . ASN A 1 97 ? -3.955 -13.812 1.692 1 98.62 97 ASN A O 1
ATOM 781 N N . ALA A 1 98 ? -3.361 -11.938 2.83 1 98.56 98 ALA A N 1
ATOM 782 C CA . ALA A 1 98 ? -1.997 -12.391 3.088 1 98.56 98 ALA A CA 1
ATOM 783 C C . ALA A 1 98 ? -1.995 -13.672 3.914 1 98.56 98 ALA A C 1
ATOM 785 O O . ALA A 1 98 ? -1.003 -14.406 3.932 1 98.56 98 ALA A O 1
ATOM 786 N N . LYS A 1 99 ? -3.078 -13.953 4.598 1 98.25 99 LYS A N 1
ATOM 787 C CA . LYS A 1 99 ? -3.184 -15.148 5.426 1 98.25 99 LYS A CA 1
ATOM 788 C C . LYS A 1 99 ? -3.074 -16.422 4.582 1 98.25 99 LYS A C 1
ATOM 790 O O . LYS A 1 99 ? -2.727 -17.484 5.094 1 98.25 99 LYS A O 1
ATOM 795 N N . LEU A 1 100 ? -3.416 -16.297 3.277 1 97.44 100 LEU A N 1
ATOM 796 C CA . LEU A 1 100 ? -3.314 -17.438 2.363 1 97.44 100 LEU A CA 1
ATOM 797 C C . LEU A 1 100 ? -1.87 -17.906 2.25 1 97.44 100 LEU A C 1
ATOM 799 O O . LEU A 1 100 ? -1.619 -19.062 1.857 1 97.44 100 LEU A O 1
ATOM 803 N N . MET A 1 101 ? -0.927 -17 2.52 1 97.88 101 MET A N 1
ATOM 804 C CA . MET A 1 101 ? 0.49 -17.344 2.457 1 97.88 101 MET A CA 1
ATOM 805 C C . MET A 1 101 ? 0.924 -18.094 3.711 1 97.88 101 MET A C 1
ATOM 807 O O . MET A 1 101 ? 1.986 -18.719 3.73 1 97.88 101 MET A O 1
ATOM 811 N N . GLU A 1 102 ? 0.073 -17.938 4.754 1 88.12 102 GLU A N 1
ATOM 812 C CA . GLU A 1 102 ? 0.454 -18.5 6.051 1 88.12 102 GLU A CA 1
ATOM 813 C C . GLU A 1 102 ? 0.614 -20.016 5.973 1 88.12 102 GLU A C 1
ATOM 815 O O . GLU A 1 102 ? -0.118 -20.688 5.238 1 88.12 102 GLU A O 1
ATOM 820 N N . GLY A 1 103 ? 1.498 -20.578 6.398 1 84.69 103 GLY A N 1
ATOM 821 C CA . GLY A 1 103 ? 1.859 -21.984 6.363 1 84.69 103 GLY A CA 1
ATOM 822 C C . GLY A 1 103 ? 3.154 -22.25 5.617 1 84.69 103 GLY A C 1
ATOM 823 O O . GLY A 1 103 ? 3.748 -23.328 5.758 1 84.69 103 GLY A O 1
ATOM 824 N N . LEU A 1 104 ? 3.416 -21.281 4.699 1 79.5 104 LEU A N 1
ATOM 825 C CA . LEU A 1 104 ? 4.676 -21.422 3.975 1 79.5 104 LEU A CA 1
ATOM 826 C C . LEU A 1 104 ? 5.82 -20.75 4.734 1 79.5 104 LEU A C 1
ATOM 828 O O . LEU A 1 104 ? 6.988 -20.922 4.375 1 79.5 104 LEU A O 1
ATOM 832 N N . ALA A 1 105 ? 5.273 -19.859 5.719 1 66.56 105 ALA A N 1
ATOM 833 C CA . ALA A 1 105 ? 6.32 -19.281 6.547 1 66.56 105 ALA A CA 1
ATOM 834 C C . ALA A 1 105 ? 6.738 -20.234 7.664 1 66.56 105 ALA A C 1
ATOM 836 O O . ALA A 1 105 ? 5.938 -21.047 8.125 1 66.56 105 ALA A O 1
ATOM 837 N N . MET B 1 1 ? 17.25 -0.043 4.684 1 42.44 1 MET B N 1
ATOM 838 C CA . MET B 1 1 ? 15.875 0.07 4.176 1 42.44 1 MET B CA 1
ATOM 839 C C . MET B 1 1 ? 15.664 -0.858 2.984 1 42.44 1 MET B C 1
ATOM 841 O O . MET B 1 1 ? 16.484 -0.892 2.064 1 42.44 1 MET B O 1
ATOM 845 N N . ASP B 1 2 ? 14.992 -1.979 3.193 1 57.34 2 ASP B N 1
ATOM 846 C CA . ASP B 1 2 ? 14.859 -2.92 2.084 1 57.34 2 ASP B CA 1
ATOM 847 C C . ASP B 1 2 ? 14.312 -2.227 0.838 1 57.34 2 ASP B C 1
ATOM 849 O O . ASP B 1 2 ? 13.211 -1.672 0.86 1 57.34 2 ASP B O 1
ATOM 853 N N . ASN B 1 3 ? 15.109 -1.933 -0.112 1 73.88 3 ASN B N 1
ATOM 854 C CA . ASN B 1 3 ? 14.906 -1.204 -1.36 1 73.88 3 ASN B CA 1
ATOM 855 C C . ASN B 1 3 ? 13.797 -1.827 -2.199 1 73.88 3 ASN B C 1
ATOM 857 O O . ASN B 1 3 ? 13.445 -1.309 -3.262 1 73.88 3 ASN B O 1
ATOM 861 N N . ASN B 1 4 ? 13.062 -2.852 -1.497 1 87.94 4 ASN B N 1
ATOM 862 C CA . ASN B 1 4 ? 12.117 -3.598 -2.314 1 87.94 4 ASN B CA 1
ATOM 863 C C . ASN B 1 4 ? 10.672 -3.27 -1.94 1 87.94 4 ASN B C 1
ATOM 865 O O . ASN B 1 4 ? 9.734 -3.816 -2.523 1 87.94 4 ASN B O 1
ATOM 869 N N . LEU B 1 5 ? 10.539 -2.385 -0.989 1 95.19 5 LEU B N 1
ATOM 870 C CA . LEU B 1 5 ? 9.203 -2.062 -0.504 1 95.19 5 LEU B CA 1
ATOM 871 C C . LEU B 1 5 ? 8.883 -0.588 -0.729 1 95.19 5 LEU B C 1
ATOM 873 O O . LEU B 1 5 ? 9.781 0.254 -0.728 1 95.19 5 LEU B O 1
ATOM 877 N N . PRO B 1 6 ? 7.609 -0.244 -0.897 1 97.25 6 PRO B N 1
ATOM 878 C CA . PRO B 1 6 ? 6.418 -1.095 -0.862 1 97.25 6 PRO B CA 1
ATOM 879 C C . PRO B 1 6 ? 6.23 -1.898 -2.146 1 97.25 6 PRO B C 1
ATOM 881 O O . PRO B 1 6 ? 6.711 -1.495 -3.209 1 97.25 6 PRO B O 1
ATOM 884 N N . LEU B 1 7 ? 5.473 -2.986 -2.1 1 98.12 7 LEU B N 1
ATOM 885 C CA . LEU B 1 7 ? 5.027 -3.717 -3.281 1 98.12 7 LEU B CA 1
ATOM 886 C C . LEU B 1 7 ? 3.789 -3.062 -3.889 1 98.12 7 LEU B C 1
ATOM 888 O O . LEU B 1 7 ? 2.902 -2.607 -3.162 1 98.12 7 LEU B O 1
ATOM 892 N N . THR B 1 8 ? 3.746 -3.098 -5.246 1 97.31 8 THR B N 1
ATOM 893 C CA . THR B 1 8 ? 2.455 -2.783 -5.852 1 97.31 8 THR B CA 1
ATOM 894 C C . THR B 1 8 ? 1.444 -3.891 -5.574 1 97.31 8 THR B C 1
ATOM 896 O O . THR B 1 8 ? 1.819 -4.996 -5.176 1 97.31 8 THR B O 1
ATOM 899 N N . GLU B 1 9 ? 0.132 -3.551 -5.738 1 97.44 9 GLU B N 1
ATOM 900 C CA . GLU B 1 9 ? -0.894 -4.57 -5.539 1 97.44 9 GLU B CA 1
ATOM 901 C C . GLU B 1 9 ? -0.712 -5.734 -6.508 1 97.44 9 GLU B C 1
ATOM 903 O O . GLU B 1 9 ? -0.95 -6.891 -6.148 1 97.44 9 GLU B O 1
ATOM 908 N N . ALA B 1 10 ? -0.306 -5.422 -7.691 1 98 10 ALA B N 1
ATOM 909 C CA . ALA B 1 10 ? -0.08 -6.465 -8.688 1 98 10 ALA B CA 1
ATOM 910 C C . ALA B 1 10 ? 0.961 -7.469 -8.211 1 98 10 ALA B C 1
ATOM 912 O O . ALA B 1 10 ? 0.704 -8.68 -8.188 1 98 10 ALA B O 1
ATOM 913 N N . ILE B 1 11 ? 2.088 -6.988 -7.805 1 98.56 11 ILE B N 1
ATOM 914 C CA . ILE B 1 11 ? 3.182 -7.84 -7.355 1 98.56 11 ILE B CA 1
ATOM 915 C C . ILE B 1 11 ? 2.75 -8.617 -6.113 1 98.56 11 ILE B C 1
ATOM 917 O O . ILE B 1 11 ? 3 -9.82 -6.008 1 98.56 11 ILE B O 1
ATOM 921 N N . PHE B 1 12 ? 2.076 -7.949 -5.195 1 98.88 12 PHE B N 1
ATOM 922 C CA . PHE B 1 12 ? 1.593 -8.562 -3.965 1 98.88 12 PHE B CA 1
ATOM 923 C C . PHE B 1 12 ? 0.733 -9.781 -4.27 1 98.88 12 PHE B C 1
ATOM 925 O O . PHE B 1 12 ? 0.987 -10.875 -3.754 1 98.88 12 PHE B O 1
ATOM 932 N N . TYR B 1 13 ? -0.212 -9.625 -5.152 1 98.81 13 TYR B N 1
ATOM 933 C CA . TYR B 1 13 ? -1.164 -10.703 -5.406 1 98.81 13 TYR B CA 1
ATOM 934 C C . TYR B 1 13 ? -0.553 -11.766 -6.309 1 98.81 13 TYR B C 1
ATOM 936 O O . TYR B 1 13 ? -0.907 -12.945 -6.211 1 98.81 13 TYR B O 1
ATOM 944 N N . ILE B 1 14 ? 0.386 -11.359 -7.184 1 98.88 14 ILE B N 1
ATOM 945 C CA . ILE B 1 14 ? 1.076 -12.367 -7.984 1 98.88 14 ILE B CA 1
ATOM 946 C C . ILE B 1 14 ? 1.885 -13.289 -7.074 1 98.88 14 ILE B C 1
ATOM 948 O O . ILE B 1 14 ? 1.87 -14.508 -7.246 1 98.88 14 ILE B O 1
ATOM 952 N N . LEU B 1 15 ? 2.602 -12.711 -6.129 1 98.81 15 LEU B N 1
ATOM 953 C CA . LEU B 1 15 ? 3.344 -13.523 -5.176 1 98.81 15 LEU B CA 1
ATOM 954 C C . LEU B 1 15 ? 2.412 -14.477 -4.43 1 98.81 15 LEU B C 1
ATOM 956 O O . LEU B 1 15 ? 2.758 -15.633 -4.195 1 98.81 15 LEU B O 1
ATOM 960 N N . LEU B 1 16 ? 1.273 -14 -4.055 1 98.62 16 LEU B N 1
ATOM 961 C CA . LEU B 1 16 ? 0.284 -14.844 -3.393 1 98.62 16 LEU B CA 1
ATOM 962 C C . LEU B 1 16 ? -0.168 -15.977 -4.309 1 98.62 16 LEU B C 1
ATOM 964 O O . LEU B 1 16 ? -0.333 -17.109 -3.861 1 98.62 16 LEU B O 1
ATOM 968 N N . ALA B 1 17 ? -0.399 -15.664 -5.586 1 98.62 17 ALA B N 1
ATOM 969 C CA . ALA B 1 17 ? -0.947 -16.625 -6.543 1 98.62 17 ALA B CA 1
ATOM 970 C C . ALA B 1 17 ? 0.063 -17.719 -6.859 1 98.62 17 ALA B C 1
ATOM 972 O O . ALA B 1 17 ? -0.308 -18.797 -7.344 1 98.62 17 ALA B O 1
ATOM 973 N N . VAL B 1 18 ? 1.334 -17.469 -6.594 1 98.56 18 VAL B N 1
ATOM 974 C CA . VAL B 1 18 ? 2.344 -18.484 -6.914 1 98.56 18 VAL B CA 1
ATOM 975 C C . VAL B 1 18 ? 2.844 -19.141 -5.629 1 98.56 18 VAL B C 1
ATOM 977 O O . VAL B 1 18 ? 3.914 -19.75 -5.613 1 98.56 18 VAL B O 1
ATOM 980 N N . ARG B 1 19 ? 2.104 -19.016 -4.496 1 98.56 19 ARG B N 1
ATOM 981 C CA . ARG B 1 19 ? 2.426 -19.75 -3.275 1 98.56 19 ARG B CA 1
ATOM 982 C C . ARG B 1 19 ? 2.371 -21.25 -3.514 1 98.56 19 ARG B C 1
ATOM 984 O O . ARG B 1 19 ? 2.887 -22.031 -2.709 1 98.56 19 ARG B O 1
ATOM 991 N N . LYS B 1 20 ? 1.708 -21.656 -4.605 1 97.56 20 LYS B N 1
ATOM 992 C CA . LYS B 1 20 ? 1.736 -22.969 -5.242 1 97.56 20 LYS B CA 1
ATOM 993 C C . LYS B 1 20 ? 2.033 -22.859 -6.734 1 97.56 20 LYS B C 1
ATOM 995 O O . LYS B 1 20 ? 1.839 -21.797 -7.328 1 97.56 20 LYS B O 1
ATOM 1000 N N . PRO B 1 21 ? 2.58 -23.891 -7.32 1 97.56 21 PRO B N 1
ATOM 1001 C CA . PRO B 1 21 ? 2.861 -23.797 -8.758 1 97.56 21 PRO B CA 1
ATOM 1002 C C . PRO B 1 21 ? 1.666 -23.281 -9.555 1 97.56 21 PRO B C 1
ATOM 1004 O O . PRO B 1 21 ? 0.553 -23.797 -9.398 1 97.56 21 PRO B O 1
ATOM 1007 N N . ASN B 1 22 ? 1.889 -22.297 -10.328 1 97.75 22 ASN B N 1
ATOM 1008 C CA . ASN B 1 22 ? 0.835 -21.672 -11.117 1 97.75 22 ASN B CA 1
ATOM 1009 C C . ASN B 1 22 ? 1.367 -21.141 -12.445 1 97.75 22 ASN B C 1
ATOM 1011 O O . ASN B 1 22 ? 2.562 -20.875 -12.578 1 97.75 22 ASN B O 1
ATOM 1015 N N . HIS B 1 23 ? 0.486 -20.984 -13.523 1 97.44 23 HIS B N 1
ATOM 1016 C CA . HIS B 1 23 ? 0.864 -20.438 -14.828 1 97.44 23 HIS B CA 1
ATOM 1017 C C . HIS B 1 23 ? 0.176 -19.109 -15.086 1 97.44 23 HIS B C 1
ATOM 1019 O O . HIS B 1 23 ? -0.65 -18.656 -14.289 1 97.44 23 HIS B O 1
ATOM 1025 N N . GLY B 1 24 ? 0.582 -18.484 -16.156 1 96.5 24 GLY B N 1
ATOM 1026 C CA . GLY B 1 24 ? 0.129 -17.125 -16.406 1 96.5 24 GLY B CA 1
ATOM 1027 C C . GLY B 1 24 ? -1.375 -16.969 -16.297 1 96.5 24 GLY B C 1
ATOM 1028 O O . GLY B 1 24 ? -1.855 -16.125 -15.539 1 96.5 24 GLY B O 1
ATOM 1029 N N . TYR B 1 25 ? -2.061 -17.781 -16.938 1 96.5 25 TYR B N 1
ATOM 1030 C CA . TYR B 1 25 ? -3.518 -17.703 -16.938 1 96.5 25 TYR B CA 1
ATOM 1031 C C . TYR B 1 25 ? -4.074 -18.016 -15.547 1 96.5 25 TYR B C 1
ATOM 1033 O O . TYR B 1 25 ? -5.023 -17.375 -15.094 1 96.5 25 TYR B O 1
ATOM 1041 N N . GLY B 1 26 ? -3.566 -18.938 -14.875 1 97.69 26 GLY B N 1
ATOM 1042 C CA . GLY B 1 26 ? -3.961 -19.281 -13.516 1 97.69 26 GLY B CA 1
ATOM 1043 C C . GLY B 1 26 ? -3.756 -18.156 -12.523 1 97.69 26 GLY B C 1
ATOM 1044 O O . GLY B 1 26 ? -4.59 -17.938 -11.641 1 97.69 26 GLY B O 1
ATOM 1045 N N . ILE B 1 27 ? -2.676 -17.453 -12.703 1 98.5 27 ILE B N 1
ATOM 1046 C CA . ILE B 1 27 ? -2.375 -16.312 -11.836 1 98.5 27 ILE B CA 1
ATOM 1047 C C . ILE B 1 27 ? -3.432 -15.234 -12.016 1 98.5 27 ILE B C 1
ATOM 1049 O O . ILE B 1 27 ? -3.975 -14.711 -11.039 1 98.5 27 ILE B O 1
ATOM 1053 N N . ILE B 1 28 ? -3.734 -14.961 -13.312 1 98.44 28 ILE B N 1
ATOM 1054 C CA . ILE B 1 28 ? -4.73 -13.938 -13.609 1 98.44 28 ILE B CA 1
ATOM 1055 C C . ILE B 1 28 ? -6.066 -14.312 -12.977 1 98.44 28 ILE B C 1
ATOM 1057 O O . ILE B 1 28 ? -6.695 -13.492 -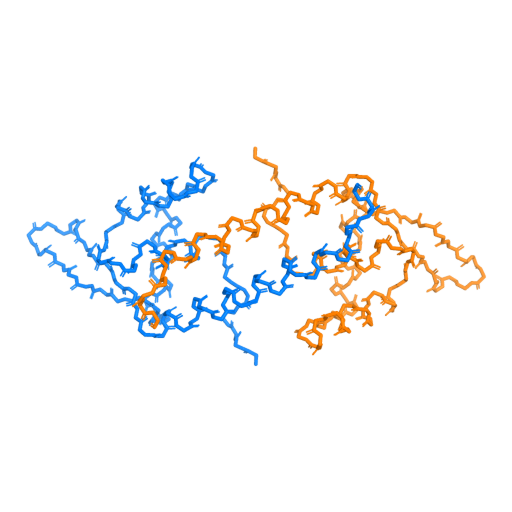12.305 1 98.44 28 ILE B O 1
ATOM 1061 N N . GLN B 1 29 ? -6.461 -15.586 -13.039 1 98.38 29 GLN B N 1
ATOM 1062 C CA . GLN B 1 29 ? -7.738 -16.062 -12.516 1 98.38 29 GLN B CA 1
ATOM 1063 C C . GLN B 1 29 ? -7.758 -16.016 -10.992 1 98.38 29 GLN B C 1
ATOM 1065 O O . GLN B 1 29 ? -8.734 -15.555 -10.391 1 98.38 29 GLN B O 1
ATOM 1070 N N . GLU B 1 30 ? -6.742 -16.453 -10.383 1 98.44 30 GLU B N 1
ATOM 1071 C CA . GLU B 1 30 ? -6.699 -16.516 -8.922 1 98.44 30 GLU B CA 1
ATOM 1072 C C . GLU B 1 30 ? -6.691 -15.125 -8.305 1 98.44 30 GLU B C 1
ATOM 1074 O O . GLU B 1 30 ? -7.348 -14.891 -7.285 1 98.44 30 GLU B O 1
ATOM 1079 N N . VAL B 1 31 ? -5.934 -14.195 -8.875 1 98.69 31 VAL B N 1
ATOM 1080 C CA . VAL B 1 31 ? -5.906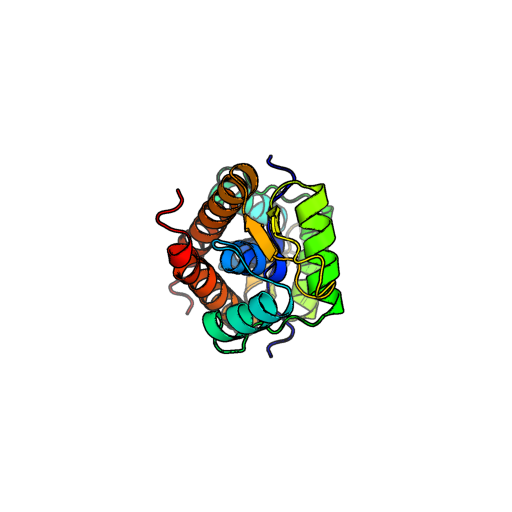 -12.828 -8.383 1 98.69 31 VAL B CA 1
ATOM 1081 C C . VAL B 1 31 ? -7.309 -12.227 -8.438 1 98.69 31 VAL B C 1
ATOM 1083 O O . VAL B 1 31 ? -7.77 -11.609 -7.477 1 98.69 31 VAL B O 1
ATOM 1086 N N . SER B 1 32 ? -7.977 -12.438 -9.602 1 98.56 32 SER B N 1
ATOM 1087 C CA . SER B 1 32 ? -9.344 -11.953 -9.742 1 98.56 32 SER B CA 1
ATOM 1088 C C . SER B 1 32 ? -10.266 -12.578 -8.695 1 98.56 32 SER B C 1
ATOM 1090 O O . SER B 1 32 ? -11.078 -11.883 -8.086 1 98.56 32 SER B O 1
ATOM 1092 N N . GLU B 1 33 ? -10.102 -13.867 -8.398 1 98.5 33 GLU B N 1
ATOM 1093 C CA . GLU B 1 33 ? -10.93 -14.594 -7.445 1 98.5 33 GLU B CA 1
ATOM 1094 C C . GLU B 1 33 ? -10.688 -14.109 -6.02 1 98.5 33 GLU B C 1
ATOM 1096 O O . GLU B 1 33 ? -11.633 -13.797 -5.289 1 98.5 33 GLU B O 1
ATOM 1101 N N . ILE B 1 34 ? -9.383 -13.961 -5.602 1 98.19 34 ILE B N 1
ATOM 1102 C CA . ILE B 1 34 ? -9.008 -13.578 -4.246 1 98.19 34 ILE B CA 1
ATOM 1103 C C . ILE B 1 34 ? -9.523 -12.172 -3.938 1 98.19 34 ILE B C 1
ATOM 1105 O O . ILE B 1 34 ? -9.93 -11.891 -2.809 1 98.19 34 ILE B O 1
ATOM 1109 N N . THR B 1 35 ? -9.586 -11.281 -4.969 1 98.19 35 THR B N 1
ATOM 1110 C CA . THR B 1 35 ? -9.906 -9.875 -4.742 1 98.19 35 THR B CA 1
ATOM 1111 C C . THR B 1 35 ? -11.367 -9.586 -5.098 1 98.19 35 THR B C 1
ATOM 1113 O O . THR B 1 35 ? -11.797 -8.43 -5.086 1 98.19 35 THR B O 1
ATOM 1116 N N . GLY B 1 36 ? -12.117 -10.672 -5.508 1 97.44 36 GLY B N 1
ATOM 1117 C CA . GLY B 1 36 ? -13.5 -10.484 -5.918 1 97.44 36 GLY B CA 1
ATOM 1118 C C . GLY B 1 36 ? -13.641 -9.625 -7.16 1 97.44 36 GLY B C 1
ATOM 1119 O O . GLY B 1 36 ? -14.578 -8.836 -7.266 1 97.44 36 GLY B O 1
ATOM 1120 N N . GLY B 1 37 ? -12.617 -9.656 -8.008 1 97.69 37 GLY B N 1
ATOM 1121 C CA . GLY B 1 37 ? -12.656 -8.938 -9.266 1 97.69 37 GLY B CA 1
ATOM 1122 C C . GLY B 1 37 ? -12.141 -7.516 -9.156 1 97.69 37 GLY B C 1
ATOM 1123 O O . GLY B 1 37 ? -12.133 -6.777 -10.148 1 97.69 37 GLY B O 1
ATOM 1124 N N . ARG B 1 38 ? -11.664 -7.047 -7.992 1 96.38 38 ARG B N 1
ATOM 1125 C CA . ARG B 1 38 ? -11.172 -5.691 -7.793 1 96.38 38 ARG B CA 1
ATOM 1126 C C . ARG B 1 38 ? -9.852 -5.477 -8.531 1 96.38 38 ARG B C 1
ATOM 1128 O O . ARG B 1 38 ? -9.617 -4.398 -9.086 1 96.38 38 ARG B O 1
ATOM 1135 N N . VAL B 1 39 ? -9.039 -6.547 -8.531 1 97.69 39 VAL B N 1
ATOM 1136 C CA . VAL B 1 39 ? -7.762 -6.516 -9.234 1 97.69 39 VAL B CA 1
ATOM 1137 C C . VAL B 1 39 ? -7.805 -7.469 -10.43 1 97.69 39 VAL B C 1
ATOM 1139 O O . VAL B 1 39 ? -7.953 -8.68 -10.258 1 97.69 39 VAL B O 1
ATOM 1142 N N . VAL B 1 40 ? -7.715 -6.914 -11.594 1 97.5 40 VAL B N 1
ATOM 1143 C CA . VAL B 1 40 ? -7.676 -7.695 -12.828 1 97.5 40 VAL B CA 1
ATOM 1144 C C . VAL B 1 40 ? -6.379 -7.41 -13.578 1 97.5 40 VAL B C 1
ATOM 1146 O O . VAL B 1 40 ? -6.141 -6.281 -14.016 1 97.5 40 VAL B O 1
ATOM 1149 N N . LEU B 1 41 ? -5.578 -8.383 -13.703 1 98 41 LEU B N 1
ATOM 1150 C CA . LEU B 1 41 ? -4.293 -8.234 -14.383 1 98 41 LEU B CA 1
ATOM 1151 C C . LEU B 1 41 ? -4.426 -8.516 -15.875 1 98 41 LEU B C 1
ATOM 1153 O O . LEU B 1 41 ? -4.938 -9.57 -16.266 1 98 41 LEU B O 1
ATOM 1157 N N . GLY B 1 42 ? -4.023 -7.613 -16.672 1 97.19 42 GLY B N 1
ATOM 1158 C CA . GLY B 1 42 ? -3.857 -7.938 -18.078 1 97.19 42 GLY B CA 1
ATOM 1159 C C . GLY B 1 42 ? -2.604 -8.742 -18.359 1 97.19 42 GLY B C 1
ATOM 1160 O O . GLY B 1 42 ? -1.682 -8.773 -17.547 1 97.19 42 GLY B O 1
ATOM 1161 N N . PRO B 1 43 ? -2.586 -9.398 -19.578 1 96.19 43 PRO B N 1
ATOM 1162 C CA . PRO B 1 43 ? -1.409 -10.195 -19.938 1 96.19 43 PRO B CA 1
ATOM 1163 C C . PRO B 1 43 ? -0.12 -9.375 -19.922 1 96.19 43 PRO B C 1
ATOM 1165 O O . PRO B 1 43 ? 0.913 -9.844 -19.438 1 96.19 43 PRO B O 1
ATOM 1168 N N . GLY B 1 44 ? -0.192 -8.242 -20.438 1 96.56 44 GLY B N 1
ATOM 1169 C CA . GLY B 1 44 ? 0.988 -7.395 -20.453 1 96.56 44 GLY B CA 1
ATOM 1170 C C . GLY B 1 44 ? 1.531 -7.102 -19.062 1 96.56 44 GLY B C 1
ATOM 1171 O O . GLY B 1 44 ? 2.736 -7.219 -18.828 1 96.56 44 GLY B O 1
ATOM 1172 N N . THR B 1 45 ? 0.686 -6.672 -18.094 1 97 45 THR B N 1
ATOM 1173 C CA . THR B 1 45 ? 1.066 -6.391 -16.719 1 97 45 THR B CA 1
ATOM 1174 C C . THR B 1 45 ? 1.618 -7.641 -16.031 1 97 45 THR B C 1
ATOM 1176 O O . THR B 1 45 ? 2.641 -7.586 -15.352 1 97 45 THR B O 1
ATOM 1179 N N . LEU B 1 46 ? 0.919 -8.734 -16.25 1 98.12 46 LEU B N 1
ATOM 1180 C CA . LEU B 1 46 ? 1.311 -9.992 -15.633 1 98.12 46 LEU B CA 1
ATOM 1181 C C . LEU B 1 46 ? 2.719 -10.391 -16.062 1 98.12 46 LEU B C 1
ATOM 1183 O O . LEU B 1 46 ? 3.576 -10.656 -15.211 1 98.12 46 LEU B O 1
ATOM 1187 N N . TYR B 1 47 ? 2.922 -10.367 -17.297 1 97.06 47 TYR B N 1
ATOM 1188 C CA . TYR B 1 47 ? 4.191 -10.922 -17.766 1 97.06 47 TYR B CA 1
ATOM 1189 C C . TYR B 1 47 ? 5.332 -9.938 -17.516 1 97.06 47 TYR B C 1
ATOM 1191 O O . TYR B 1 47 ? 6.473 -10.344 -17.297 1 97.06 47 TYR B O 1
ATOM 1199 N N . GLY B 1 48 ? 5.059 -8.711 -17.625 1 97.88 48 GLY B N 1
ATOM 1200 C CA . GLY B 1 48 ? 6.035 -7.738 -17.156 1 97.88 48 GLY B CA 1
ATOM 1201 C C . GLY B 1 48 ? 6.453 -7.961 -15.711 1 97.88 48 GLY B C 1
ATOM 1202 O O . GLY B 1 48 ? 7.641 -7.926 -15.391 1 97.88 48 GLY B O 1
ATOM 1203 N N . ALA B 1 49 ? 5.48 -8.211 -14.875 1 98.5 49 ALA B N 1
ATOM 1204 C CA . ALA B 1 49 ? 5.738 -8.453 -13.453 1 98.5 49 ALA B CA 1
ATOM 1205 C C . ALA B 1 49 ? 6.488 -9.766 -13.25 1 98.5 49 ALA B C 1
ATOM 1207 O O . ALA B 1 49 ? 7.43 -9.836 -12.461 1 98.5 49 ALA B O 1
ATOM 1208 N N . ILE B 1 50 ? 6.039 -10.789 -14 1 98.31 50 ILE B N 1
ATOM 1209 C CA . ILE B 1 50 ? 6.684 -12.094 -13.891 1 98.31 50 ILE B CA 1
ATOM 1210 C C . ILE B 1 50 ? 8.172 -11.961 -14.211 1 98.31 50 ILE B C 1
ATOM 1212 O O . ILE B 1 50 ? 9.023 -12.453 -13.469 1 98.31 50 ILE B O 1
ATOM 1216 N N . ASN B 1 51 ? 8.484 -11.281 -15.266 1 98.12 51 ASN B N 1
ATOM 1217 C CA . ASN B 1 51 ? 9.875 -11.094 -15.656 1 98.12 51 ASN B CA 1
ATOM 1218 C C . ASN B 1 51 ? 10.672 -10.375 -14.57 1 98.12 51 ASN B C 1
ATOM 1220 O O . ASN B 1 51 ? 11.797 -10.758 -14.25 1 98.12 51 ASN B O 1
ATOM 1224 N N . SER B 1 52 ? 10.078 -9.344 -14.008 1 98.06 52 SER B N 1
ATOM 1225 C CA . SER B 1 52 ? 10.719 -8.594 -12.938 1 98.06 52 SER B CA 1
ATOM 1226 C C . SER B 1 52 ? 10.945 -9.469 -11.711 1 98.06 52 SER B C 1
ATOM 1228 O O . SER B 1 52 ? 12.023 -9.43 -11.102 1 98.06 52 SER B O 1
ATOM 1230 N N . LEU B 1 53 ? 9.984 -10.273 -11.344 1 98.75 53 LEU B N 1
ATOM 1231 C CA . LEU B 1 53 ? 10.039 -11.117 -10.156 1 98.75 53 LEU B CA 1
ATOM 1232 C C . LEU B 1 53 ? 11.055 -12.242 -10.336 1 98.75 53 LEU B C 1
ATOM 1234 O O . LEU B 1 53 ? 11.727 -12.641 -9.375 1 98.75 53 LEU B O 1
ATOM 1238 N N . LEU B 1 54 ? 11.156 -12.758 -11.57 1 98.62 54 LEU B N 1
ATOM 1239 C CA . LEU B 1 54 ? 12.188 -13.742 -11.883 1 98.62 54 LEU B CA 1
ATOM 1240 C C . LEU B 1 54 ? 13.578 -13.125 -11.742 1 98.62 54 LEU B C 1
ATOM 1242 O O . LEU B 1 54 ? 14.469 -13.727 -11.133 1 98.62 54 LEU B O 1
ATOM 1246 N N . SER B 1 55 ? 13.75 -11.945 -12.297 1 98.38 55 SER B N 1
ATOM 1247 C CA . SER B 1 55 ? 15.023 -11.242 -12.242 1 98.38 55 SER B CA 1
ATOM 1248 C C . SER B 1 55 ? 15.445 -10.977 -10.797 1 98.38 55 SER B C 1
ATOM 1250 O O . SER B 1 55 ? 16.625 -11.055 -10.469 1 98.38 55 SER B O 1
ATOM 1252 N N . LYS B 1 56 ? 14.453 -10.734 -9.898 1 98.06 56 LYS B N 1
ATOM 1253 C CA . LYS B 1 56 ? 14.703 -10.445 -8.484 1 98.06 56 LYS B CA 1
ATOM 1254 C C . LYS B 1 56 ? 14.852 -11.734 -7.68 1 98.06 56 LYS B C 1
ATOM 1256 O O . LYS B 1 56 ? 15.18 -11.695 -6.492 1 98.06 56 LYS B O 1
ATOM 1261 N N . LYS B 1 57 ? 14.508 -12.82 -8.336 1 98.56 57 LYS B N 1
ATOM 1262 C CA . LYS B 1 57 ? 14.578 -14.148 -7.727 1 98.56 57 LYS B CA 1
ATOM 1263 C C . LYS B 1 57 ? 13.539 -14.305 -6.621 1 98.56 57 LYS B C 1
ATOM 1265 O O . LYS B 1 57 ? 13.773 -15.016 -5.641 1 98.56 57 LYS B O 1
ATOM 1270 N N . TRP B 1 58 ? 12.461 -13.578 -6.734 1 98.75 58 TRP B N 1
ATOM 1271 C CA . TRP B 1 58 ? 11.367 -13.711 -5.773 1 98.75 58 TRP B CA 1
ATOM 1272 C C . TRP B 1 58 ? 10.453 -14.875 -6.145 1 98.75 58 TRP B C 1
ATOM 1274 O O . TRP B 1 58 ? 9.695 -15.359 -5.309 1 98.75 58 TRP B O 1
ATOM 1284 N N . ILE B 1 59 ? 10.461 -15.227 -7.43 1 98.81 59 ILE B N 1
ATOM 1285 C CA . ILE B 1 59 ? 9.82 -16.438 -7.93 1 98.81 59 ILE B CA 1
ATOM 1286 C C . ILE B 1 59 ? 10.797 -17.219 -8.805 1 98.81 59 ILE B C 1
ATOM 1288 O O . ILE B 1 59 ? 11.859 -16.703 -9.164 1 98.81 59 ILE B O 1
ATOM 1292 N N . MET B 1 60 ? 10.484 -18.438 -9.117 1 98.62 60 MET B N 1
ATOM 1293 C CA . MET B 1 60 ? 11.289 -19.281 -9.992 1 98.62 60 MET B CA 1
ATOM 1294 C C . MET B 1 60 ? 10.406 -20.047 -10.969 1 98.62 60 MET B C 1
ATOM 1296 O O . MET B 1 60 ? 9.211 -20.234 -10.711 1 98.62 60 MET B O 1
ATOM 1300 N N . LEU B 1 61 ? 11.008 -20.406 -12.109 1 97.31 61 LEU B N 1
ATOM 1301 C CA . LEU B 1 61 ? 10.336 -21.359 -12.984 1 97.31 61 LEU B CA 1
ATOM 1302 C C . LEU B 1 61 ? 10.203 -22.719 -12.297 1 97.31 61 LEU B C 1
ATOM 1304 O O . LEU B 1 61 ? 11.195 -23.266 -11.82 1 97.31 61 LEU B O 1
ATOM 1308 N N . TYR B 1 62 ? 9.055 -23.188 -12.086 1 96.19 62 TYR B N 1
ATOM 1309 C CA . TYR B 1 62 ? 8.805 -24.453 -11.43 1 96.19 62 TYR B CA 1
ATOM 1310 C C . TYR B 1 62 ? 8.781 -25.594 -12.438 1 96.19 62 TYR B C 1
ATOM 1312 O O . TYR B 1 62 ? 9.375 -26.656 -12.211 1 96.19 62 TYR B O 1
ATOM 1320 N N . SER B 1 63 ? 8.008 -25.453 -13.5 1 91.81 63 SER B N 1
ATOM 1321 C CA . SER B 1 63 ? 7.945 -26.469 -14.547 1 91.81 63 SER B CA 1
ATOM 1322 C C . SER B 1 63 ? 7.676 -25.828 -15.906 1 91.81 63 SER B C 1
ATOM 1324 O O . SER B 1 63 ? 7.188 -24.703 -15.984 1 91.81 63 SER B O 1
ATOM 1326 N N . GLU B 1 64 ? 8.289 -26.484 -16.828 1 84.38 64 GLU B N 1
ATOM 1327 C CA . GLU B 1 64 ? 8.031 -26.078 -18.203 1 84.38 64 GLU B CA 1
ATOM 1328 C C . GLU B 1 64 ? 7.641 -27.266 -19.062 1 84.38 64 GLU B C 1
ATOM 1330 O O . GLU B 1 64 ? 8.328 -28.297 -19.062 1 84.38 64 GLU B O 1
ATOM 1335 N N . ASP B 1 65 ? 6.402 -27.406 -19.266 1 70.38 65 ASP B N 1
ATOM 1336 C CA . ASP B 1 65 ? 6.062 -28.5 -20.172 1 70.38 65 ASP B CA 1
ATOM 1337 C C . ASP B 1 65 ? 6.547 -28.219 -21.594 1 70.38 65 ASP B C 1
ATOM 1339 O O . ASP B 1 65 ? 6.156 -27.203 -22.188 1 70.38 65 ASP B O 1
ATOM 1343 N N . MET B 1 66 ? 7.605 -28.891 -21.969 1 60.38 66 MET B N 1
ATOM 1344 C CA . MET B 1 66 ? 8.227 -28.75 -23.297 1 60.38 66 MET B CA 1
ATOM 1345 C C . MET B 1 66 ? 7.203 -28.969 -24.406 1 60.38 66 MET B C 1
ATOM 1347 O O . MET B 1 66 ? 7.398 -28.516 -25.531 1 60.38 66 MET B O 1
ATOM 1351 N N . ALA B 1 67 ? 6.359 -29.812 -24.25 1 60.69 67 ALA B N 1
ATOM 1352 C CA . ALA B 1 67 ? 5.438 -30.141 -25.344 1 60.69 67 ALA B CA 1
ATOM 1353 C C . ALA B 1 67 ? 4.43 -29.016 -25.562 1 60.69 67 ALA B C 1
ATOM 1355 O O . ALA B 1 67 ? 3.934 -28.812 -26.672 1 60.69 67 ALA B O 1
ATOM 1356 N N . SER B 1 68 ? 4.086 -28.344 -24.562 1 57.62 68 SER B N 1
ATOM 1357 C CA . SER B 1 68 ? 3.182 -27.203 -24.688 1 57.62 68 SER B CA 1
ATOM 1358 C C . SER B 1 68 ? 3.811 -25.938 -24.141 1 57.62 68 SER B C 1
ATOM 1360 O O . SER B 1 68 ? 4.012 -25.812 -22.922 1 57.62 68 SER B O 1
ATOM 1362 N N . ARG B 1 69 ? 4.766 -25.453 -25.078 1 54.34 69 ARG B N 1
ATOM 1363 C CA . ARG B 1 69 ? 5.52 -24.25 -24.75 1 54.34 69 ARG B CA 1
ATOM 1364 C C . ARG B 1 69 ? 4.723 -23.328 -23.828 1 54.34 69 ARG B C 1
ATOM 1366 O O . ARG B 1 69 ? 5.254 -22.344 -23.312 1 54.34 69 ARG B O 1
ATOM 1373 N N . LYS B 1 70 ? 3.449 -23.516 -23.812 1 57.97 70 LYS B N 1
ATOM 1374 C CA . LYS B 1 70 ? 2.484 -22.531 -23.328 1 57.97 70 LYS B CA 1
ATOM 1375 C C . LYS B 1 70 ? 2.273 -22.656 -21.828 1 57.97 70 LYS B C 1
ATOM 1377 O O . LYS B 1 70 ? 1.562 -21.844 -21.219 1 57.97 70 LYS B O 1
ATOM 1382 N N . LYS B 1 71 ? 3.086 -23.531 -21.141 1 77.25 71 LYS B N 1
ATOM 1383 C CA . LYS B 1 71 ? 2.486 -23.734 -19.828 1 77.25 71 LYS B CA 1
ATOM 1384 C C . LYS B 1 71 ? 3.531 -23.594 -18.719 1 77.25 71 LYS B C 1
ATOM 1386 O O . LYS B 1 71 ? 3.734 -24.516 -17.922 1 77.25 71 LYS B O 1
ATOM 1391 N N . LYS B 1 72 ? 4.379 -22.547 -18.828 1 93.19 72 LYS B N 1
ATOM 1392 C CA . LYS B 1 72 ? 5.328 -22.312 -17.75 1 93.19 72 LYS B CA 1
ATOM 1393 C C . LYS B 1 72 ? 4.605 -22.078 -16.422 1 93.19 72 LYS B C 1
ATOM 1395 O O . LYS B 1 72 ? 3.641 -21.312 -16.375 1 93.19 72 LYS B O 1
ATOM 1400 N N . GLU B 1 73 ? 5.078 -22.844 -15.445 1 97.31 73 GLU B N 1
ATOM 1401 C CA . GLU B 1 73 ? 4.59 -22.609 -14.086 1 97.31 73 GLU B CA 1
ATOM 1402 C C . GLU B 1 73 ? 5.656 -21.938 -13.227 1 97.31 73 GLU B C 1
ATOM 1404 O O . GLU B 1 73 ? 6.848 -22.203 -13.383 1 97.31 73 GLU B O 1
ATOM 1409 N N . TYR B 1 74 ? 5.195 -21.141 -12.305 1 98.5 74 TYR B N 1
ATOM 1410 C CA . TYR B 1 74 ? 6.07 -20.391 -11.414 1 98.5 74 TYR B CA 1
ATOM 1411 C C . TYR B 1 74 ? 5.746 -20.688 -9.953 1 98.5 74 TYR B C 1
ATOM 1413 O O . TYR B 1 74 ? 4.621 -21.078 -9.633 1 98.5 74 TYR B O 1
ATOM 1421 N N . LEU B 1 75 ? 6.746 -20.531 -9.164 1 98.69 75 LEU B N 1
ATOM 1422 C CA . LEU B 1 75 ? 6.633 -20.781 -7.734 1 98.69 75 LEU B CA 1
ATOM 1423 C C . LEU B 1 75 ? 7.406 -19.75 -6.934 1 98.69 75 LEU B C 1
ATOM 1425 O O . LEU B 1 75 ? 8.523 -19.375 -7.301 1 98.69 75 LEU B O 1
ATOM 1429 N N . ILE B 1 76 ? 6.875 -19.328 -5.828 1 98.69 76 ILE B N 1
ATOM 1430 C CA . ILE B 1 76 ? 7.531 -18.359 -4.961 1 98.69 76 ILE B CA 1
ATOM 1431 C C . ILE B 1 76 ? 8.758 -18.984 -4.312 1 98.69 76 ILE B C 1
ATOM 1433 O O . ILE B 1 76 ? 8.758 -20.188 -4 1 98.69 76 ILE B O 1
ATOM 1437 N N . THR B 1 77 ? 9.797 -18.172 -4.152 1 98.62 77 THR B N 1
ATOM 1438 C CA . THR B 1 77 ? 11.023 -18.641 -3.512 1 98.62 77 THR B CA 1
ATOM 1439 C C . THR B 1 77 ? 11.047 -18.234 -2.041 1 98.62 77 THR B C 1
ATOM 1441 O O . THR B 1 77 ? 10.156 -17.531 -1.571 1 98.62 77 THR B O 1
ATOM 1444 N N . LYS B 1 78 ? 12.094 -18.703 -1.29 1 97.88 78 LYS B N 1
ATOM 1445 C CA . LYS B 1 78 ? 12.289 -18.266 0.092 1 97.88 78 LYS B CA 1
ATOM 1446 C C . LYS B 1 78 ? 12.469 -16.75 0.18 1 97.88 78 LYS B C 1
ATOM 1448 O O . LYS B 1 78 ? 11.922 -16.109 1.078 1 97.88 78 LYS B O 1
ATOM 1453 N N . GLU B 1 79 ? 13.195 -16.203 -0.779 1 97.75 79 GLU B N 1
ATOM 1454 C CA . GLU B 1 79 ? 13.398 -14.758 -0.819 1 97.75 79 GLU B CA 1
ATOM 1455 C C . GLU B 1 79 ? 12.094 -14.023 -1.073 1 97.75 79 GLU B C 1
ATOM 1457 O O . GLU B 1 79 ? 11.82 -12.992 -0.45 1 97.75 79 GLU B O 1
ATOM 1462 N N . GLY B 1 80 ? 11.281 -14.562 -1.982 1 98.38 80 GLY B N 1
ATOM 1463 C CA . GLY B 1 80 ? 9.977 -13.992 -2.252 1 98.38 80 GLY B CA 1
ATOM 1464 C C . GLY B 1 80 ? 9.062 -13.992 -1.04 1 98.38 80 GLY B C 1
ATOM 1465 O O . GLY B 1 80 ? 8.344 -13.016 -0.793 1 98.38 80 GLY B O 1
ATOM 1466 N N . ILE B 1 81 ? 9.148 -15.047 -0.285 1 98.38 81 ILE B N 1
ATOM 1467 C CA . ILE B 1 81 ? 8.3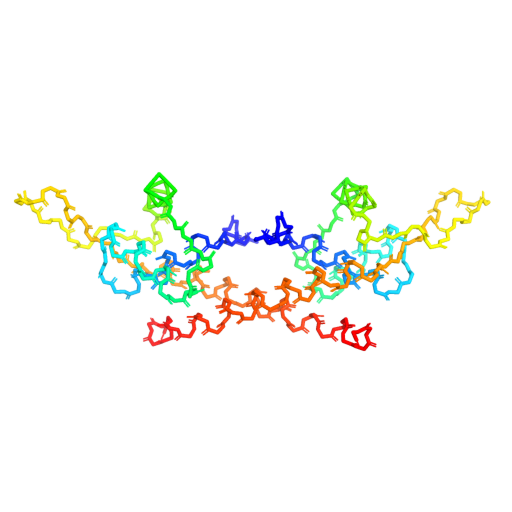44 -15.172 0.923 1 98.38 81 ILE B CA 1
ATOM 1468 C C . ILE B 1 81 ? 8.773 -14.133 1.947 1 98.38 81 ILE B C 1
ATOM 1470 O O . ILE B 1 81 ? 7.938 -13.477 2.57 1 98.38 81 ILE B O 1
ATOM 1474 N N . GLU B 1 82 ? 10.055 -13.969 2.113 1 97.38 82 GLU B N 1
ATOM 1475 C CA . GLU B 1 82 ? 10.586 -12.992 3.062 1 97.38 82 GLU B CA 1
ATOM 1476 C C . GLU B 1 82 ? 10.133 -11.578 2.715 1 97.38 82 GLU B C 1
ATOM 1478 O O . GLU B 1 82 ? 9.68 -10.836 3.586 1 97.38 82 GLU B O 1
ATOM 1483 N N . VAL B 1 83 ? 10.234 -11.258 1.424 1 97.94 83 VAL B N 1
ATOM 1484 C CA . VAL B 1 83 ? 9.836 -9.922 0.983 1 97.94 83 VAL B CA 1
ATOM 1485 C C . VAL B 1 83 ? 8.336 -9.742 1.182 1 97.94 83 VAL B C 1
ATOM 1487 O O . VAL B 1 83 ? 7.883 -8.672 1.592 1 97.94 83 VAL B O 1
ATOM 1490 N N . PHE B 1 84 ? 7.617 -10.773 0.877 1 98.5 84 PHE B N 1
ATOM 1491 C CA . PHE B 1 84 ? 6.168 -10.734 1.031 1 98.5 84 PHE B CA 1
ATOM 1492 C C . PHE B 1 84 ? 5.785 -10.422 2.473 1 98.5 84 PHE B C 1
ATOM 1494 O O . PHE B 1 84 ? 4.953 -9.547 2.725 1 98.5 84 PHE B O 1
ATOM 1501 N N . PHE B 1 85 ? 6.406 -11.055 3.424 1 98.06 85 PHE B N 1
ATOM 1502 C CA . PHE B 1 85 ? 6.008 -10.875 4.816 1 98.06 85 PHE B CA 1
ATOM 1503 C C . PHE B 1 85 ? 6.531 -9.555 5.359 1 98.06 85 PHE B C 1
ATOM 1505 O O . PHE B 1 85 ? 5.926 -8.961 6.254 1 98.06 85 PHE B O 1
ATOM 1512 N N . LYS B 1 86 ? 7.641 -9.055 4.844 1 97.81 86 LYS B N 1
ATOM 1513 C CA . LYS B 1 86 ? 8.039 -7.691 5.176 1 97.81 86 LYS B CA 1
ATOM 1514 C C . LYS B 1 86 ? 6.984 -6.684 4.738 1 97.81 86 LYS B C 1
ATOM 1516 O O . LYS B 1 86 ? 6.676 -5.738 5.465 1 97.81 86 LYS B O 1
ATOM 1521 N N . GLU B 1 87 ? 6.422 -6.918 3.496 1 98.38 87 GLU B N 1
ATOM 1522 C CA . GLU B 1 87 ? 5.336 -6.07 3.018 1 98.38 87 GLU B CA 1
ATOM 1523 C C . GLU B 1 87 ? 4.105 -6.188 3.916 1 98.38 87 GLU B C 1
ATOM 1525 O O . GLU B 1 87 ? 3.469 -5.184 4.238 1 98.38 87 GLU B O 1
ATOM 1530 N N . VAL B 1 88 ? 3.799 -7.406 4.344 1 98.44 88 VAL B N 1
ATOM 1531 C CA . VAL B 1 88 ? 2.641 -7.617 5.203 1 98.44 88 VAL B CA 1
ATOM 1532 C C . VAL B 1 88 ? 2.818 -6.84 6.508 1 98.44 88 VAL B C 1
ATOM 1534 O O . VAL B 1 88 ? 1.882 -6.195 6.988 1 98.44 88 VAL B O 1
ATOM 1537 N N . LYS B 1 89 ? 3.982 -6.848 7.105 1 98.12 89 LYS B N 1
ATOM 1538 C CA . LYS B 1 89 ? 4.262 -6.102 8.328 1 98.12 89 LYS B CA 1
ATOM 1539 C C . LYS B 1 89 ? 4.082 -4.602 8.109 1 98.12 89 LYS B C 1
ATOM 1541 O O . LYS B 1 89 ? 3.525 -3.906 8.961 1 98.12 89 LYS B O 1
ATOM 1546 N N . ARG B 1 90 ? 4.582 -4.176 7.008 1 98 90 ARG B N 1
ATOM 1547 C CA . ARG B 1 90 ? 4.414 -2.77 6.652 1 98 90 ARG B CA 1
ATOM 1548 C C . ARG B 1 90 ? 2.938 -2.404 6.547 1 98 90 ARG B C 1
ATOM 1550 O O . ARG B 1 90 ? 2.506 -1.382 7.082 1 98 90 ARG B O 1
ATOM 1557 N N . LEU B 1 91 ? 2.129 -3.201 5.805 1 98.69 91 LEU B N 1
ATOM 1558 C CA . LEU B 1 91 ? 0.701 -2.965 5.625 1 98.69 91 LEU B CA 1
ATOM 1559 C C . LEU B 1 91 ? -0.024 -2.969 6.969 1 98.69 91 LEU B C 1
ATOM 1561 O O . LEU B 1 91 ? -0.915 -2.146 7.199 1 98.69 91 LEU B O 1
ATOM 1565 N N . GLU B 1 92 ? 0.354 -3.873 7.82 1 98.81 92 GLU B N 1
ATOM 1566 C CA . GLU B 1 92 ? -0.237 -3.939 9.156 1 98.81 92 GLU B CA 1
ATOM 1567 C C . GLU B 1 92 ? 0.055 -2.67 9.953 1 98.81 92 GLU B C 1
ATOM 1569 O O . GLU B 1 92 ? -0.786 -2.211 10.727 1 98.81 92 GLU B O 1
ATOM 1574 N N . GLU B 1 93 ? 1.24 -2.158 9.82 1 98.62 93 GLU B N 1
ATOM 1575 C CA . GLU B 1 93 ? 1.593 -0.897 10.469 1 98.62 93 GLU B CA 1
ATOM 1576 C C . GLU B 1 93 ? 0.682 0.234 10 1 98.62 93 GLU B C 1
ATOM 1578 O O . GLU B 1 93 ? 0.207 1.032 10.812 1 98.62 93 GLU B O 1
ATOM 1583 N N . LEU B 1 94 ? 0.442 0.317 8.68 1 98.75 94 LEU B N 1
ATOM 1584 C CA . LEU B 1 94 ? -0.448 1.342 8.148 1 98.75 94 LEU B CA 1
ATOM 1585 C C . LEU B 1 94 ? -1.85 1.202 8.734 1 98.75 94 LEU B C 1
ATOM 1587 O O . LEU B 1 94 ? -2.447 2.189 9.164 1 98.75 94 LEU B O 1
ATOM 1591 N N . VAL B 1 95 ? -2.369 0.016 8.711 1 98.81 95 VAL B N 1
ATOM 1592 C CA . VAL B 1 95 ? -3.715 -0.237 9.211 1 98.81 95 VAL B CA 1
ATOM 1593 C C . VAL B 1 95 ? -3.791 0.136 10.688 1 98.81 95 VAL B C 1
ATOM 1595 O O . VAL B 1 95 ? -4.766 0.748 11.133 1 98.81 95 VAL B O 1
ATOM 1598 N N . ARG B 1 96 ? -2.773 -0.232 11.477 1 98.56 96 ARG B N 1
ATOM 1599 C CA . ARG B 1 96 ? -2.734 0.115 12.898 1 98.56 96 ARG B CA 1
ATOM 1600 C C . ARG B 1 96 ? -2.723 1.627 13.094 1 98.56 96 ARG B C 1
ATOM 1602 O O . ARG B 1 96 ? -3.461 2.156 13.922 1 98.56 96 ARG B O 1
ATOM 1609 N N . ASN B 1 97 ? -1.89 2.318 12.336 1 98.62 97 ASN B N 1
ATOM 1610 C CA . ASN B 1 97 ? -1.754 3.764 12.477 1 98.62 97 ASN B CA 1
ATOM 1611 C C . ASN B 1 97 ? -3.02 4.492 12.031 1 98.62 97 ASN B C 1
ATOM 1613 O O . ASN B 1 97 ? -3.303 5.598 12.5 1 98.62 97 ASN B O 1
ATOM 1617 N N . ALA B 1 98 ? -3.777 3.85 11.141 1 98.56 98 ALA B N 1
ATOM 1618 C CA . ALA B 1 98 ? -5.012 4.441 10.633 1 98.56 98 ALA B CA 1
ATOM 1619 C C . ALA B 1 98 ? -6.012 4.668 11.766 1 98.56 98 ALA B C 1
ATOM 1621 O O . ALA B 1 98 ? -6.945 5.469 11.625 1 98.56 98 ALA B O 1
ATOM 1622 N N . LYS B 1 99 ? -5.844 3.979 12.867 1 98.25 99 LYS B N 1
ATOM 1623 C CA . LYS B 1 99 ? -6.746 4.109 14.008 1 98.25 99 LYS B CA 1
ATOM 1624 C C . LYS B 1 99 ? -6.715 5.527 14.57 1 98.25 99 LYS B C 1
ATOM 1626 O O . LYS B 1 99 ? -7.664 5.961 15.227 1 98.25 99 LYS B O 1
ATOM 1631 N N . LEU B 1 100 ? -5.594 6.242 14.336 1 97.5 100 LEU B N 1
ATOM 1632 C CA . LEU B 1 100 ? -5.461 7.621 14.789 1 97.5 100 LEU B CA 1
ATOM 1633 C C . LEU B 1 100 ? -6.516 8.508 14.141 1 97.5 100 LEU B C 1
ATOM 1635 O O . LEU B 1 100 ? -6.832 9.586 14.656 1 97.5 100 LEU B O 1
ATOM 1639 N N . MET B 1 101 ? -6.98 8.078 12.969 1 97.88 101 MET B N 1
ATOM 1640 C CA . MET B 1 101 ? -8 8.844 12.25 1 97.88 101 MET B CA 1
ATOM 1641 C C . MET B 1 101 ? -9.383 8.586 12.844 1 97.88 101 MET B C 1
ATOM 1643 O O . MET B 1 101 ? -10.328 9.336 12.578 1 97.88 101 MET B O 1
ATOM 1647 N N . GLU B 1 102 ? -9.453 7.457 13.594 1 88.06 102 GLU B N 1
ATOM 1648 C CA . GLU B 1 102 ? -10.758 7.035 14.102 1 88.06 102 GLU B CA 1
ATOM 1649 C C . GLU B 1 102 ? -11.352 8.086 15.031 1 88.06 102 GLU B C 1
ATOM 1651 O O . GLU B 1 102 ? -10.625 8.75 15.781 1 88.06 102 GLU B O 1
ATOM 1656 N N . GLY B 1 103 ? -12.414 8.484 14.961 1 84.75 103 GLY B N 1
ATOM 1657 C CA . GLY B 1 103 ? -13.141 9.516 15.688 1 84.75 103 GLY B CA 1
ATOM 1658 C C . GLY B 1 103 ? -13.609 10.656 14.805 1 84.75 103 GLY B C 1
ATOM 1659 O O . GLY B 1 103 ? -14.484 11.43 15.195 1 84.75 103 GLY B O 1
ATOM 1660 N N . LEU B 1 104 ? -12.82 10.781 13.695 1 79.31 104 LEU B N 1
ATOM 1661 C CA . LEU B 1 104 ? -13.234 11.82 12.758 1 79.31 104 LEU B CA 1
ATOM 1662 C C . LEU B 1 104 ? -14.25 11.273 11.758 1 79.31 104 LEU B C 1
ATOM 1664 O O . LEU B 1 104 ? -14.844 12.039 10.992 1 79.31 104 LEU B O 1
ATOM 1668 N N . ALA B 1 105 ? -14.219 9.836 11.797 1 66.56 105 ALA B N 1
ATOM 1669 C CA . ALA B 1 105 ? -15.242 9.258 10.93 1 66.56 105 ALA B CA 1
ATOM 1670 C C . ALA B 1 105 ? -16.609 9.25 11.617 1 66.56 105 ALA B C 1
ATOM 1672 O O . ALA B 1 105 ? -16.688 9.172 12.844 1 66.56 105 ALA B O 1
#

Nearest PDB structures (foldseek):
  1xma-assembly1_A  TM=7.818E-01  e=5.082E-05  Acetivibrio thermocellus
  7q34-assembly2_C  TM=7.296E-01  e=2.844E-05  Lactococcus lactis subsp. lactis
  5x11-assembly4_G  TM=8.420E-01  e=1.550E-03  Bacillus spizizenii str. W23
  5x11-assembly4_H  TM=8.161E-01  e=1.763E-03  Bacillus spizizenii str. W23
  5x11-assembly3_C  TM=8.092E-01  e=2.006E-03  Bacillus spizizenii str. W23

InterPro domains:
  IPR005149 Transcription regulator PadR, N-terminal [PF03551] (17-82)
  IPR036388 Winged helix-like DNA-binding domain superfamily [G3DSA:1.10.10.10] (2-103)
  IPR036390 Winged helix DNA-binding domain superfamily [SSF46785] (14-97)
  IPR052509 Metal-responsive DNA-binding regulator [PTHR33169] (12-99)

Secondary structure (DSSP, 8-state):
--TT-SPPHHHHHHHHHTSS-EEHHHHHHHHHHHTTTS----HHHHHHHHHHHHHTTSEEEEE--SS-TT--EEEE-HHHHHHHHHHHHHHHHHHHHGGGGTT--/--TT-SPPHHHHHHHHHTSS-EEHHHHHHHHHHHTTTS----HHHHHHHHHHHHHTTSEEEEE--SSSTT--EEEE-HHHHHHHHHHHHHHHHHHHHGGGGTT--

Solvent-accessible surface area (backbone atoms only — not comparable to full-atom values): 11745 Å² total; per-residue (Å²): 126,74,88,71,63,80,66,54,71,66,57,52,41,50,52,57,42,15,73,47,80,30,30,71,68,52,34,38,52,45,36,19,59,78,50,73,57,75,48,74,63,49,71,67,60,46,51,55,47,50,53,52,33,44,76,71,46,27,29,41,83,68,44,67,46,77,89,43,82,82,47,47,20,28,26,51,33,75,60,25,49,53,52,49,51,53,45,46,52,51,47,50,50,51,56,59,58,49,54,76,51,60,80,79,109,124,74,88,73,63,80,67,53,71,65,58,52,42,49,52,57,43,16,72,47,80,30,31,70,68,52,35,41,51,45,34,20,60,78,51,72,58,74,46,74,64,49,70,67,60,47,52,55,48,50,53,51,33,44,75,69,46,27,30,40,82,66,44,66,45,78,89,45,80,82,48,48,20,28,26,51,33,74,61,26,50,53,53,49,50,54,45,47,52,52,48,51,50,53,56,59,57,49,54,76,54,60,78,80,110

Radius of gyration: 20.02 Å; Cα contacts (8 Å, |Δi|>4): 245; chains: 2; bounding box: 31×68×41 Å

pLDDT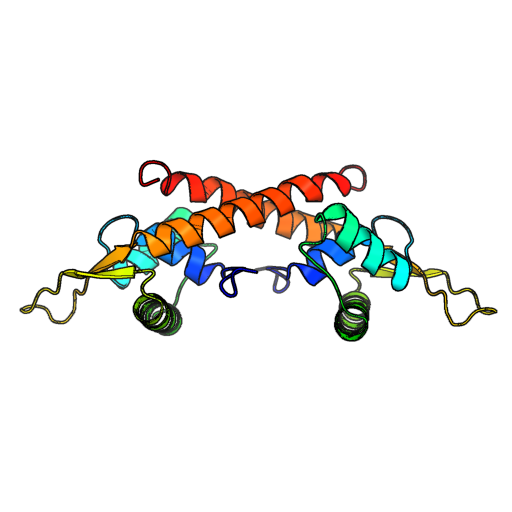: mean 93.5, std 11.69, range [42.0, 98.88]

Organism: NCBI:txid1294263